Protein AF-A0A2H0A0W0-F1 (afdb_monomer)

pLDDT: mean 96.94, std 1.91, range [85.19, 98.81]

Foldseek 3Di:
DKDFDAADQVQQKTWMADPVPRDIDIDHDQFAEAEPAWAFDDDPAAPCPDLQEAEDDDPVRVCSVVCCCVPVVWQEEEEEAQAQVSLVVQQVCLVSNHQYEYEHLAQFHHVQADDVQRVVLCVVCVVSRYHYHHNWHWRHWDADPQWIWTAIPVGDTDTTNHYYYDHDIAAPCPNCVNNPWDADPSRAQEADQLQDTVDNRYGYFAQRHWWAALPPRDIDGQRDPVRRVVSVVSNVCVNVVHDDGDNTAQSWDWHDRPPDIDIDTHHYPVVCVVVVNDKDKDWDWDWPDDPVDPPTDTDIDIDIDHPVPD

Secondary structure (DSSP, 8-state):
-EEEEEEETTTTEEEEEETTT--EEEEE-S-EEE---EEE-----TTTT-TTEEE-SSHHHHHHHHHHHHHH--SEEEEE--SHHHHHHHHHHHHTT-EEEEEESSSSS-TTS-HHHHHHHHHHHHHTT-EEEES--EEEEEEETTEEEEEETTS-EEEESEEEE-S-EEE--HHHHHTT--B-TTSSEE--TTSB-SSTTEEE-GGGEEEEBTTT--EE----HHHHHHHHHHHHHHHTT-------B---EEEEETTEEEEE-S--HHHHHHTT---EEEEEEEESS-TTSTT--EEEEEEEE-TTT-

Radius of gyration: 22.28 Å; Cα contacts (8 Å, |Δi|>4): 621; chains: 1; bounding box: 46×68×58 Å

Sequence (310 aa):
FTEVTAIHRDVREVDVKNLITGETYRESYDKIIMSPGAEPLKPPIPGIDLDSIFNLRNIPDSDRIKAFVDEKHPQSAVIVGGGFIGLEMAENLVVRGVKTSIVEKLDQVMPSLDFEMASFMSAHLKEKGVECILGDGIQSFSQENGRLTVHTENGRNLACDLAVLSIGVRPENRLARESGLEIGQKGGVKVGATMQTSDPDIYAVGDAVEVTDHVTGFRTMTPLAGPANKQGRIAADNVMGRRTTFRGTLGTSVVKMFDLTVASTGANERFLTANNIPYLVSYTHSGSHASYYPGAEMMAIKLFFSPSSG

Solvent-accessible surface area (backbone atoms only — not comparable to full-atom values): 17258 Å² total; per-residue (Å²): 104,74,44,80,77,43,52,41,78,93,80,32,34,32,39,36,34,31,74,79,81,68,49,70,52,76,46,77,54,86,64,46,79,45,63,79,23,54,41,75,58,76,75,97,42,52,53,66,81,42,90,51,48,43,57,79,88,50,67,73,37,49,50,52,53,50,48,47,49,72,74,66,60,49,62,28,34,37,27,34,21,39,33,71,69,20,48,46,50,48,47,54,38,44,76,71,68,22,47,35,34,38,37,15,56,45,82,53,49,41,78,78,50,48,68,79,66,30,44,58,53,56,52,50,39,45,74,73,62,31,46,78,46,56,57,30,40,82,51,34,38,50,72,57,99,89,36,36,32,45,30,31,64,82,70,51,76,47,78,25,55,35,36,40,56,28,71,51,66,40,40,49,35,64,58,44,52,77,52,68,40,51,64,36,97,88,52,11,38,32,43,51,52,44,23,34,36,77,43,96,50,34,26,45,24,33,37,13,27,32,43,36,30,52,84,78,66,45,80,41,78,66,80,44,70,69,60,22,56,53,37,47,52,31,32,53,41,34,74,73,70,44,93,45,69,61,80,50,42,49,68,68,47,73,47,68,57,86,93,44,79,49,70,49,64,58,82,39,64,71,58,33,61,76,68,72,51,77,67,44,80,49,78,47,79,45,58,75,46,66,77,90,46,88,88,52,44,80,41,82,46,81,46,78,34,38,83,88,82,94

Structure (mmCIF, N/CA/C/O backbone):
data_AF-A0A2H0A0W0-F1
#
_entry.id   AF-A0A2H0A0W0-F1
#
loop_
_atom_site.group_PDB
_atom_site.id
_atom_site.type_symbol
_atom_site.label_atom_id
_atom_site.label_alt_id
_atom_site.label_comp_id
_atom_site.label_asym_id
_atom_site.label_entity_id
_atom_site.label_seq_id
_atom_site.pdbx_PDB_ins_code
_atom_site.Cartn_x
_atom_site.Cartn_y
_atom_site.Cartn_z
_atom_site.occupancy
_atom_site.B_iso_or_equiv
_atom_site.auth_seq_id
_atom_site.auth_comp_id
_atom_site.auth_asym_id
_atom_site.auth_atom_id
_atom_site.pdbx_PDB_model_num
ATOM 1 N N . PHE A 1 1 ? -11.536 -21.472 -11.062 1.00 86.81 1 PHE A N 1
ATOM 2 C CA . PHE A 1 1 ? -10.410 -20.813 -10.377 1.00 86.81 1 PHE A CA 1
ATOM 3 C C . PHE A 1 1 ? -9.183 -21.682 -10.565 1.00 86.81 1 PHE A C 1
ATOM 5 O O . PHE A 1 1 ? -9.235 -22.845 -10.187 1.00 86.81 1 PHE A O 1
ATOM 12 N N . THR A 1 2 ? -8.140 -21.167 -11.208 1.00 96.25 2 THR A N 1
ATOM 13 C CA . THR A 1 2 ? -6.865 -21.870 -11.406 1.00 96.25 2 THR A CA 1
ATOM 14 C C . THR A 1 2 ? -5.747 -21.111 -10.701 1.00 96.25 2 THR A C 1
ATOM 16 O O . THR A 1 2 ? -5.814 -19.890 -10.569 1.00 96.25 2 THR A O 1
ATOM 19 N N . GLU A 1 3 ? -4.738 -21.837 -10.237 1.00 97.88 3 GLU A N 1
ATOM 20 C CA . GLU A 1 3 ? -3.550 -21.302 -9.575 1.00 97.88 3 GLU A CA 1
ATOM 21 C C . GLU A 1 3 ? -2.304 -21.874 -10.250 1.00 97.88 3 GLU A C 1
ATOM 23 O O . GLU A 1 3 ? -2.196 -23.087 -10.423 1.00 97.88 3 GLU A O 1
ATOM 28 N N . VAL A 1 4 ? -1.360 -21.010 -10.628 1.00 98.38 4 VAL A N 1
ATOM 29 C CA . VAL A 1 4 ? -0.039 -21.445 -11.098 1.00 98.38 4 VAL A CA 1
ATOM 30 C C . VAL A 1 4 ? 0.812 -21.798 -9.883 1.00 98.38 4 VAL A C 1
ATOM 32 O O . VAL A 1 4 ? 1.034 -20.959 -9.008 1.00 98.38 4 VAL A O 1
ATOM 35 N N . THR A 1 5 ? 1.302 -23.033 -9.818 1.00 98.12 5 THR A N 1
ATOM 36 C CA . THR A 1 5 ? 2.040 -23.542 -8.654 1.00 98.12 5 THR A CA 1
ATOM 37 C C . THR A 1 5 ? 3.552 -23.550 -8.856 1.00 98.12 5 THR A C 1
ATOM 39 O O . THR A 1 5 ? 4.271 -23.376 -7.871 1.00 98.12 5 THR A O 1
ATOM 42 N N . ALA A 1 6 ? 4.028 -23.681 -10.100 1.00 98.50 6 ALA A N 1
ATOM 43 C CA . ALA A 1 6 ? 5.448 -23.655 -10.459 1.00 98.50 6 ALA A CA 1
ATOM 44 C C . ALA A 1 6 ? 5.675 -23.142 -11.894 1.00 98.50 6 ALA A C 1
ATOM 46 O O . ALA A 1 6 ? 4.783 -23.234 -12.738 1.00 98.50 6 ALA A O 1
ATOM 47 N N . ILE A 1 7 ? 6.880 -22.628 -12.166 1.00 98.62 7 ILE A N 1
ATOM 48 C CA . ILE A 1 7 ? 7.335 -22.206 -13.501 1.00 98.62 7 ILE A CA 1
ATOM 49 C C . ILE A 1 7 ? 8.618 -22.975 -13.843 1.00 98.62 7 ILE A C 1
ATOM 51 O O . ILE A 1 7 ? 9.628 -22.821 -13.152 1.00 98.62 7 ILE A O 1
ATOM 55 N N . HIS A 1 8 ? 8.589 -23.755 -14.926 1.00 98.19 8 HIS A N 1
ATOM 56 C CA . HIS A 1 8 ? 9.702 -24.566 -15.431 1.00 98.19 8 HIS A CA 1
ATOM 57 C C . HIS A 1 8 ? 10.305 -23.907 -16.677 1.00 98.19 8 HIS A C 1
ATOM 59 O O . HIS A 1 8 ? 9.814 -24.067 -17.796 1.00 98.19 8 HIS A O 1
ATOM 65 N N . ARG A 1 9 ? 11.356 -23.105 -16.478 1.00 97.88 9 ARG A N 1
ATOM 66 C CA . ARG A 1 9 ? 11.927 -22.225 -17.517 1.00 97.88 9 ARG A CA 1
ATOM 67 C C . ARG A 1 9 ? 12.673 -22.955 -18.633 1.00 97.88 9 ARG A C 1
ATOM 69 O O . ARG A 1 9 ? 12.702 -22.478 -19.762 1.00 97.88 9 ARG A O 1
ATOM 76 N N . ASP A 1 10 ? 13.290 -24.082 -18.310 1.00 96.94 10 ASP A N 1
ATOM 77 C CA . ASP A 1 10 ? 14.085 -24.919 -19.211 1.00 96.94 10 ASP A CA 1
ATOM 78 C C . ASP A 1 10 ? 13.230 -25.607 -20.281 1.00 96.94 10 ASP A C 1
ATOM 80 O O . ASP A 1 10 ? 13.641 -25.692 -21.438 1.00 96.94 10 ASP A O 1
ATOM 84 N N . VAL A 1 11 ? 12.025 -26.035 -19.902 1.00 97.75 11 VAL A N 1
ATOM 85 C CA . VAL A 1 11 ? 11.051 -26.678 -20.798 1.00 97.75 11 VAL A CA 1
ATOM 86 C C . VAL A 1 11 ? 9.910 -25.755 -21.229 1.00 97.75 11 VAL A C 1
ATOM 88 O O . VAL A 1 11 ? 9.105 -26.142 -22.068 1.00 97.75 11 VAL A O 1
ATOM 91 N N . ARG A 1 12 ? 9.869 -24.523 -20.707 1.00 98.19 12 ARG A N 1
ATOM 92 C CA . ARG A 1 12 ? 8.840 -23.506 -20.982 1.00 98.19 12 ARG A CA 1
ATOM 93 C C . ARG A 1 12 ? 7.419 -23.984 -20.680 1.00 98.19 12 ARG A C 1
ATOM 95 O O . ARG A 1 12 ? 6.503 -23.824 -21.484 1.00 98.19 12 ARG A O 1
ATOM 102 N N . GLU A 1 13 ? 7.240 -24.543 -19.489 1.00 98.56 13 GLU A N 1
ATOM 103 C CA . GLU A 1 13 ? 5.941 -24.995 -18.984 1.00 98.56 13 GLU A CA 1
ATOM 104 C C . GLU A 1 13 ? 5.642 -24.394 -17.606 1.00 98.56 13 GLU A C 1
ATOM 106 O O . GLU A 1 13 ? 6.547 -24.036 -16.848 1.00 98.56 13 GLU A O 1
ATOM 111 N N . VAL A 1 14 ? 4.362 -24.310 -17.254 1.00 98.62 14 VAL A N 1
ATOM 112 C CA . VAL A 1 14 ? 3.902 -23.998 -15.895 1.00 98.62 14 VAL A CA 1
ATOM 113 C C . VAL A 1 14 ? 3.038 -25.129 -15.357 1.00 98.62 14 VAL A C 1
ATOM 115 O O . VAL A 1 14 ? 2.231 -25.697 -16.092 1.00 98.62 14 VAL A O 1
ATOM 118 N N . ASP A 1 15 ? 3.181 -25.434 -14.068 1.00 98.56 15 ASP A N 1
ATOM 119 C CA . ASP A 1 15 ? 2.242 -26.319 -13.375 1.00 98.56 15 ASP A CA 1
ATOM 120 C C . ASP A 1 15 ? 1.034 -25.491 -12.922 1.00 98.56 15 ASP A C 1
ATOM 122 O O . ASP A 1 15 ? 1.188 -24.440 -12.288 1.00 98.56 15 ASP A O 1
ATOM 126 N N . VAL A 1 16 ? -0.171 -25.968 -13.230 1.00 98.56 16 VAL A N 1
ATOM 127 C CA . VAL A 1 16 ? -1.433 -25.298 -12.908 1.00 98.56 16 VAL A CA 1
ATOM 128 C C . VAL A 1 16 ? -2.333 -26.239 -12.123 1.00 98.56 16 VAL A C 1
ATOM 130 O O . VAL A 1 16 ? -2.519 -27.396 -12.497 1.00 98.56 16 VAL A O 1
ATOM 133 N N . LYS A 1 17 ? -2.941 -25.729 -11.052 1.00 98.44 17 LYS A N 1
ATOM 134 C CA . LYS A 1 17 ? -3.953 -26.424 -10.257 1.00 98.44 17 LYS A CA 1
ATOM 135 C C . LYS A 1 17 ? -5.317 -25.776 -10.446 1.00 98.44 17 LYS A C 1
ATOM 137 O O . LYS A 1 17 ? -5.491 -24.584 -10.194 1.00 98.44 17 LYS A O 1
ATOM 142 N N . ASN A 1 18 ? -6.317 -26.559 -10.827 1.00 97.75 18 ASN A N 1
ATOM 143 C CA . ASN A 1 18 ? -7.710 -26.142 -10.767 1.00 97.75 18 ASN A CA 1
ATOM 144 C C . ASN A 1 18 ? -8.214 -26.275 -9.325 1.00 97.75 18 ASN A C 1
ATOM 146 O O . ASN A 1 18 ? -8.325 -27.372 -8.784 1.00 97.75 18 ASN A O 1
ATOM 150 N N . LEU A 1 19 ? -8.538 -25.151 -8.691 1.00 96.38 19 LEU A N 1
ATOM 151 C CA . LEU A 1 19 ? -8.967 -25.110 -7.293 1.00 96.38 19 LEU A CA 1
ATOM 152 C C . LEU A 1 19 ? -10.396 -25.632 -7.078 1.00 96.38 19 LEU A C 1
ATOM 154 O O . LEU A 1 19 ? -10.773 -25.887 -5.940 1.00 96.38 19 LEU A O 1
ATOM 158 N N . ILE A 1 20 ? -11.187 -25.795 -8.145 1.00 95.62 20 ILE A N 1
ATOM 159 C CA . ILE A 1 20 ? -12.550 -26.341 -8.066 1.00 95.62 20 ILE A CA 1
ATOM 160 C C . ILE A 1 20 ? -12.518 -27.871 -8.141 1.00 95.62 20 ILE A C 1
ATOM 162 O O . ILE A 1 20 ? -13.158 -28.540 -7.337 1.00 95.62 20 ILE A O 1
ATOM 166 N N . THR A 1 21 ? -11.791 -28.425 -9.114 1.00 96.69 21 THR A N 1
ATOM 167 C CA . THR A 1 21 ? -11.754 -29.878 -9.367 1.00 96.69 21 THR A CA 1
ATOM 168 C C . THR A 1 21 ? -10.609 -30.587 -8.645 1.00 96.69 21 THR A C 1
ATOM 170 O O . THR A 1 21 ? -10.649 -31.802 -8.486 1.00 96.69 21 THR A O 1
ATOM 173 N N . GLY A 1 22 ? -9.583 -29.849 -8.213 1.00 96.69 22 GLY A N 1
ATOM 174 C CA . GLY A 1 22 ? -8.340 -30.389 -7.660 1.00 96.69 22 GLY A CA 1
ATOM 175 C C . GLY A 1 22 ? -7.357 -30.912 -8.714 1.00 96.69 22 GLY A C 1
ATOM 176 O O . GLY A 1 22 ? -6.242 -31.282 -8.354 1.00 96.69 22 GLY A O 1
ATOM 177 N N . GLU A 1 23 ? -7.746 -30.926 -9.991 1.00 97.56 23 GLU A N 1
ATOM 178 C CA . GLU A 1 23 ? -6.918 -31.397 -11.102 1.00 97.56 23 GLU A CA 1
ATOM 179 C C . GLU A 1 23 ? -5.672 -30.524 -11.284 1.00 97.56 23 GLU A C 1
ATOM 181 O O . GLU A 1 23 ? -5.733 -29.295 -11.178 1.00 97.56 23 GLU A O 1
ATOM 186 N N . THR A 1 24 ? -4.547 -31.167 -11.589 1.00 98.12 24 THR A N 1
ATOM 187 C CA . THR A 1 24 ? -3.287 -30.505 -11.930 1.00 98.12 24 THR A CA 1
ATOM 188 C C . THR A 1 24 ? -2.886 -30.850 -13.353 1.00 98.12 24 THR A C 1
ATOM 190 O O . THR A 1 24 ? -2.935 -32.020 -13.733 1.00 98.12 24 THR A O 1
ATOM 193 N N . TYR A 1 25 ? -2.438 -29.859 -14.112 1.00 98.06 25 TYR A N 1
ATOM 194 C CA . TYR A 1 25 ? -1.966 -30.035 -15.482 1.00 98.06 25 TYR A CA 1
ATOM 195 C C . TYR A 1 25 ? -0.775 -29.117 -15.763 1.00 98.06 25 TYR A C 1
ATOM 197 O O . TYR A 1 25 ? -0.454 -28.236 -14.962 1.00 98.06 25 TYR A O 1
ATOM 205 N N . ARG A 1 26 ? -0.118 -29.342 -16.902 1.00 98.12 26 ARG A N 1
ATOM 206 C CA . ARG A 1 26 ? 0.936 -28.466 -17.412 1.00 98.12 26 ARG A CA 1
ATOM 207 C C . ARG A 1 26 ? 0.465 -27.694 -18.622 1.00 98.12 26 ARG A C 1
ATOM 209 O O . ARG A 1 26 ? -0.249 -28.240 -19.457 1.00 98.12 26 ARG A O 1
ATOM 216 N N . GLU A 1 27 ? 0.909 -26.450 -18.712 1.00 98.44 27 GLU A N 1
ATOM 217 C CA . GLU A 1 27 ? 0.635 -25.567 -19.840 1.00 98.44 27 GLU A CA 1
ATOM 218 C C . GLU A 1 27 ? 1.956 -25.025 -20.389 1.00 98.44 27 GLU A C 1
ATOM 220 O O . GLU A 1 27 ? 2.762 -24.469 -19.638 1.00 98.44 27 GLU A O 1
ATOM 225 N N . SER A 1 28 ? 2.189 -25.192 -21.690 1.00 98.50 28 SER A N 1
ATOM 226 C CA . SER A 1 28 ? 3.362 -24.641 -22.375 1.00 98.50 28 SER A CA 1
ATOM 227 C C . SER A 1 28 ? 3.201 -23.145 -22.641 1.00 98.50 28 SER A C 1
ATOM 229 O O . SER A 1 28 ? 2.087 -22.678 -22.882 1.00 98.50 28 SER A O 1
ATOM 231 N N . TYR A 1 29 ? 4.300 -22.394 -22.680 1.00 98.50 29 TYR A N 1
ATOM 232 C CA . TYR A 1 29 ? 4.274 -20.968 -23.003 1.00 98.50 29 TYR A CA 1
ATOM 233 C C . TYR A 1 29 ? 5.383 -20.552 -23.974 1.00 98.50 29 TYR A C 1
ATOM 235 O O . TYR A 1 29 ? 6.509 -21.039 -23.922 1.00 98.50 29 TYR A O 1
ATOM 243 N N . ASP A 1 30 ? 5.087 -19.549 -24.801 1.00 98.38 30 ASP A N 1
ATOM 244 C CA . ASP A 1 30 ? 6.119 -18.790 -25.517 1.00 98.38 30 ASP A CA 1
ATOM 245 C C . ASP A 1 30 ? 6.626 -17.615 -24.679 1.00 98.38 30 ASP A C 1
ATOM 247 O O . ASP A 1 30 ? 7.820 -17.319 -24.667 1.00 98.38 30 ASP A O 1
ATOM 251 N N . LYS A 1 31 ? 5.708 -16.944 -23.971 1.00 98.31 31 LYS A N 1
ATOM 252 C CA . LYS A 1 31 ? 5.968 -15.814 -23.074 1.00 98.31 31 LYS A CA 1
ATOM 253 C C . LYS A 1 31 ? 5.059 -15.881 -21.845 1.00 98.31 31 LYS A C 1
ATOM 255 O O . LYS A 1 31 ? 3.901 -16.272 -21.962 1.00 98.31 31 LYS A O 1
ATOM 260 N N . ILE A 1 32 ? 5.548 -15.417 -20.695 1.00 98.25 32 ILE A N 1
ATOM 261 C CA . ILE A 1 32 ? 4.761 -15.221 -19.464 1.00 98.25 32 ILE A CA 1
ATOM 262 C C . ILE A 1 32 ? 4.711 -13.731 -19.114 1.00 98.25 32 ILE A C 1
ATOM 264 O O . ILE A 1 32 ? 5.718 -13.030 -19.206 1.00 98.25 32 ILE A O 1
ATOM 268 N N . ILE A 1 33 ? 3.557 -13.258 -18.633 1.00 98.56 33 ILE A N 1
ATOM 269 C CA . ILE A 1 33 ? 3.444 -11.994 -17.893 1.00 98.56 33 ILE A CA 1
ATOM 270 C C . ILE A 1 33 ? 2.990 -12.315 -16.466 1.00 98.56 33 ILE A C 1
ATOM 272 O O . ILE A 1 33 ? 1.848 -12.705 -16.237 1.00 98.56 33 ILE A O 1
ATOM 276 N N . MET A 1 34 ? 3.883 -12.135 -15.498 1.00 98.50 34 MET A N 1
ATOM 277 C CA . MET A 1 34 ? 3.598 -12.308 -14.078 1.00 98.50 34 MET A CA 1
ATOM 278 C C . MET A 1 34 ? 2.977 -11.033 -13.501 1.00 98.50 34 MET A C 1
ATOM 280 O O . MET A 1 34 ? 3.597 -9.970 -13.504 1.00 98.50 34 MET A O 1
ATOM 284 N N . SER A 1 35 ? 1.770 -11.137 -12.947 1.00 98.44 35 SER A N 1
ATOM 285 C CA . SER A 1 35 ? 1.172 -10.068 -12.136 1.00 98.44 35 SER A CA 1
ATOM 286 C C . SER A 1 35 ? 0.447 -10.628 -10.904 1.00 98.44 35 SER A C 1
ATOM 288 O O . SER A 1 35 ? -0.760 -10.446 -10.756 1.00 98.44 35 SER A O 1
ATOM 290 N N . PRO A 1 36 ? 1.155 -11.346 -10.008 1.00 97.69 36 PRO A N 1
ATOM 291 C CA . PRO A 1 36 ? 0.537 -11.939 -8.817 1.00 97.69 36 PRO A CA 1
ATOM 292 C C . PRO A 1 36 ? 0.188 -10.889 -7.738 1.00 97.69 36 PRO A C 1
ATOM 294 O O . PRO A 1 36 ? -0.514 -11.181 -6.768 1.00 97.69 36 PRO A O 1
ATOM 297 N N . GLY A 1 37 ? 0.646 -9.645 -7.924 1.00 97.88 37 GLY A N 1
ATOM 298 C CA . GLY A 1 37 ? 0.397 -8.527 -7.023 1.00 97.88 37 GLY A CA 1
ATOM 299 C C . GLY A 1 37 ? 1.195 -8.637 -5.725 1.00 97.88 37 GLY A C 1
ATOM 300 O O . GLY A 1 37 ? 2.344 -9.076 -5.713 1.00 97.88 37 GLY A O 1
ATOM 301 N N . ALA A 1 38 ? 0.580 -8.206 -4.630 1.00 97.06 38 ALA A N 1
ATOM 302 C CA . ALA A 1 38 ? 1.154 -8.252 -3.295 1.00 97.06 38 ALA A CA 1
ATOM 303 C C . ALA A 1 38 ? 0.154 -8.847 -2.298 1.00 97.06 38 ALA A C 1
ATOM 305 O O . ALA A 1 38 ? -1.058 -8.831 -2.521 1.00 97.06 38 ALA A O 1
ATOM 306 N N . GLU A 1 39 ? 0.670 -9.371 -1.193 1.00 94.19 39 GLU A N 1
ATOM 307 C CA . GLU A 1 39 ? -0.106 -10.004 -0.130 1.00 94.19 39 GLU A CA 1
ATOM 308 C C . GLU A 1 39 ? -0.061 -9.164 1.149 1.00 94.19 39 GLU A C 1
ATOM 310 O O . GLU A 1 39 ? 0.984 -8.565 1.430 1.00 94.19 39 GLU A O 1
ATOM 315 N N . PRO A 1 40 ? -1.138 -9.112 1.956 1.00 93.81 40 PRO A N 1
ATOM 316 C CA . PRO A 1 40 ? -1.112 -8.426 3.238 1.00 93.81 40 PRO A CA 1
ATOM 317 C C . PRO A 1 40 ? -0.030 -9.017 4.139 1.00 93.81 40 PRO A C 1
ATOM 319 O O . PRO A 1 40 ? 0.132 -10.236 4.234 1.00 93.81 40 PRO A O 1
ATOM 322 N N . LEU A 1 41 ? 0.717 -8.152 4.817 1.00 92.69 41 LEU A N 1
ATOM 323 C CA . LEU A 1 41 ? 1.710 -8.590 5.785 1.00 92.69 41 LEU A CA 1
ATOM 324 C C . LEU A 1 41 ? 1.018 -9.250 6.981 1.00 92.69 41 LEU A C 1
ATOM 326 O O . LEU A 1 41 ? 0.165 -8.649 7.628 1.00 92.69 41 LEU A O 1
ATOM 330 N N . LYS A 1 42 ? 1.445 -10.475 7.300 1.00 87.88 42 LYS A N 1
ATOM 331 C CA . LYS A 1 42 ? 0.992 -11.227 8.472 1.00 87.88 42 LYS A CA 1
ATOM 332 C C . LYS A 1 42 ? 2.190 -11.615 9.349 1.00 87.88 42 LYS A C 1
ATOM 334 O O . LYS A 1 42 ? 2.784 -12.674 9.146 1.00 87.88 42 LYS A O 1
ATOM 339 N N . PRO A 1 43 ? 2.642 -10.726 10.251 1.00 86.94 43 PRO A N 1
ATOM 340 C CA . PRO A 1 43 ? 3.702 -11.039 11.199 1.00 86.94 43 PRO A CA 1
ATOM 341 C C . PRO A 1 43 ? 3.228 -12.119 12.187 1.00 86.94 43 PRO A C 1
ATOM 343 O O . PRO A 1 43 ? 2.025 -12.242 12.420 1.00 86.94 43 PRO A O 1
ATOM 346 N N . PRO A 1 44 ? 4.149 -12.892 12.786 1.00 92.25 44 PRO A N 1
ATOM 347 C CA . PRO A 1 44 ? 3.821 -13.964 13.724 1.00 92.25 44 PRO A CA 1
ATOM 348 C C . PRO A 1 44 ? 3.419 -13.401 15.100 1.00 92.25 44 PRO A C 1
ATOM 350 O O . PRO A 1 44 ? 4.117 -13.590 16.093 1.00 92.25 44 PRO A O 1
ATOM 353 N N . ILE A 1 45 ? 2.312 -12.661 15.151 1.00 95.94 45 ILE A N 1
ATOM 354 C CA . ILE A 1 45 ? 1.753 -12.096 16.381 1.00 95.94 45 ILE A CA 1
ATOM 355 C C . ILE A 1 45 ? 0.842 -13.154 17.023 1.00 95.94 45 ILE A C 1
ATOM 357 O O . ILE A 1 45 ? -0.043 -13.678 16.341 1.00 95.94 45 ILE A O 1
ATOM 361 N N . PRO A 1 46 ? 1.007 -13.482 18.316 1.00 98.00 46 PRO A N 1
ATOM 362 C CA . PRO A 1 46 ? 0.122 -14.423 18.998 1.00 98.00 46 PRO A CA 1
ATOM 363 C C . PRO A 1 46 ? -1.350 -14.008 18.876 1.00 98.00 46 PRO A C 1
ATOM 365 O O . PRO A 1 46 ? -1.685 -12.848 19.105 1.00 98.00 46 PRO A O 1
ATOM 368 N N . GLY A 1 47 ? -2.219 -14.950 18.501 1.00 96.50 47 GLY A N 1
ATOM 369 C CA . GLY A 1 47 ? -3.661 -14.719 18.356 1.00 96.50 47 GLY A CA 1
ATOM 370 C C . GLY A 1 47 ? -4.095 -13.988 17.078 1.00 96.50 47 GLY A C 1
ATOM 371 O O . GLY A 1 47 ? -5.277 -13.705 16.930 1.00 96.50 47 GLY A O 1
ATOM 372 N N . ILE A 1 48 ? -3.193 -13.702 16.133 1.00 95.81 48 ILE A N 1
ATOM 373 C CA . ILE A 1 48 ? -3.522 -12.995 14.875 1.00 95.81 48 ILE A CA 1
ATOM 374 C C . ILE A 1 48 ? -4.533 -13.736 13.975 1.00 95.81 48 ILE A C 1
ATOM 376 O O . ILE A 1 48 ? -5.101 -13.138 13.067 1.00 95.81 48 ILE A O 1
ATOM 380 N N . ASP A 1 49 ? -4.739 -15.034 14.213 1.00 95.19 49 ASP A N 1
ATOM 381 C CA . ASP A 1 49 ? -5.621 -15.921 13.443 1.00 95.19 49 ASP A CA 1
ATOM 382 C C . ASP A 1 49 ? -7.048 -16.036 14.007 1.00 95.19 49 ASP A C 1
ATOM 384 O O . ASP A 1 49 ? -7.825 -16.851 13.517 1.00 95.19 49 ASP A O 1
ATOM 388 N N . LEU A 1 50 ? -7.401 -15.263 15.041 1.00 95.88 50 LEU A N 1
ATOM 389 C CA . LEU A 1 50 ? -8.760 -15.257 15.594 1.00 95.88 50 LEU A CA 1
ATOM 390 C C . LEU A 1 50 ? -9.789 -14.809 14.539 1.00 95.88 50 LEU A C 1
ATOM 392 O O . LEU A 1 50 ? -9.546 -13.862 13.795 1.00 95.88 50 LEU A O 1
ATOM 396 N N . ASP A 1 51 ? -10.973 -15.430 14.534 1.00 93.88 51 ASP A N 1
ATOM 397 C CA . ASP A 1 51 ? -12.019 -15.219 13.512 1.00 93.88 51 ASP A CA 1
ATOM 398 C C . ASP A 1 51 ? -12.525 -13.768 13.403 1.00 93.88 51 ASP A C 1
ATOM 400 O O . ASP A 1 51 ? -13.042 -13.359 12.365 1.00 93.88 51 ASP A O 1
ATOM 404 N N . SER A 1 52 ? -12.389 -12.979 14.472 1.00 96.06 52 SER A N 1
ATOM 405 C CA . SER A 1 52 ? -12.747 -11.555 14.520 1.00 96.06 52 SER A CA 1
ATOM 406 C C . SER A 1 52 ? -11.641 -10.625 13.996 1.00 96.06 52 SER A C 1
ATOM 408 O O . SER A 1 52 ? -11.748 -9.404 14.138 1.00 96.06 52 SER A O 1
ATOM 410 N N . ILE A 1 53 ? -10.557 -11.176 13.443 1.00 97.31 53 ILE A N 1
ATOM 411 C CA . ILE A 1 53 ? -9.435 -10.434 12.864 1.00 97.31 53 ILE A CA 1
ATOM 412 C C . ILE A 1 53 ? -9.443 -10.621 11.349 1.00 97.31 53 ILE A C 1
ATOM 414 O O . ILE A 1 53 ? -9.395 -11.733 10.825 1.00 97.31 53 ILE A O 1
ATOM 418 N N . PHE A 1 54 ? -9.463 -9.503 10.631 1.00 97.31 54 PHE A N 1
ATOM 419 C CA . PHE A 1 54 ? -9.596 -9.479 9.183 1.00 97.31 54 PHE A CA 1
ATOM 420 C C . PHE A 1 54 ? -8.405 -8.799 8.515 1.00 97.31 54 PHE A C 1
ATOM 422 O O . PHE A 1 54 ? -7.747 -7.932 9.081 1.00 97.31 54 PHE A O 1
ATOM 429 N N . ASN A 1 55 ? -8.172 -9.156 7.261 1.00 95.69 55 ASN A N 1
ATOM 430 C CA . ASN A 1 55 ? -7.361 -8.417 6.301 1.00 95.69 55 ASN A CA 1
ATOM 431 C C . ASN A 1 55 ? -8.263 -8.040 5.119 1.00 95.69 55 ASN A C 1
ATOM 433 O O . ASN A 1 55 ? -9.329 -8.629 4.956 1.00 95.69 55 ASN A O 1
ATOM 437 N N . LEU A 1 56 ? -7.826 -7.112 4.268 1.00 95.75 56 LEU A N 1
ATOM 438 C CA . LEU A 1 56 ? -8.559 -6.743 3.057 1.00 95.75 56 LEU A CA 1
ATOM 439 C C . LEU A 1 56 ? -7.624 -6.730 1.843 1.00 95.75 56 LEU A C 1
ATOM 441 O O . LEU A 1 56 ? -6.754 -5.868 1.743 1.00 95.75 56 LEU A O 1
ATOM 445 N N . ARG A 1 57 ? -7.798 -7.687 0.923 1.00 95.81 57 ARG A N 1
ATOM 446 C CA . ARG A 1 57 ? -7.118 -7.718 -0.389 1.00 95.81 57 ARG A CA 1
ATOM 447 C C . ARG A 1 57 ? -8.083 -7.935 -1.549 1.00 95.81 57 ARG A C 1
ATOM 449 O O . ARG A 1 57 ? -7.875 -7.376 -2.621 1.00 95.81 57 ARG A O 1
ATOM 456 N N . ASN A 1 58 ? -9.086 -8.789 -1.375 1.00 95.69 58 ASN A N 1
ATOM 457 C CA . ASN A 1 58 ? -9.952 -9.245 -2.463 1.00 95.69 58 ASN A CA 1
ATOM 458 C C . ASN A 1 58 ? -11.442 -9.215 -2.077 1.00 95.69 58 ASN A C 1
ATOM 460 O O . ASN A 1 58 ? -11.807 -8.839 -0.965 1.00 95.69 58 ASN A O 1
ATOM 464 N N . ILE A 1 59 ? -12.308 -9.597 -3.021 1.00 96.69 59 ILE A N 1
ATOM 465 C CA . ILE A 1 59 ? -13.763 -9.637 -2.810 1.00 96.69 59 ILE A CA 1
ATOM 466 C C . ILE A 1 59 ? -14.143 -10.584 -1.657 1.00 96.69 59 ILE A C 1
ATOM 468 O O . ILE A 1 59 ? -14.835 -10.116 -0.758 1.00 96.69 59 ILE A O 1
ATOM 472 N N . PRO A 1 60 ? -13.648 -11.841 -1.586 1.00 96.06 60 PRO A N 1
ATOM 473 C CA . PRO A 1 60 ? -13.910 -12.705 -0.432 1.00 96.06 60 PRO A CA 1
ATOM 474 C C . PRO A 1 60 ? -13.563 -12.082 0.927 1.00 96.06 60 PRO A C 1
ATOM 476 O O . PRO A 1 60 ? -14.305 -12.259 1.889 1.00 96.06 60 PRO A O 1
ATOM 479 N N . ASP A 1 61 ? -12.458 -11.341 1.034 1.00 96.44 61 ASP A N 1
ATOM 480 C CA . ASP A 1 61 ? -12.116 -10.612 2.260 1.00 96.44 61 ASP A CA 1
ATOM 481 C C . ASP A 1 61 ? -13.161 -9.539 2.597 1.00 96.44 61 ASP A C 1
ATOM 483 O O . ASP A 1 61 ? -13.618 -9.451 3.737 1.00 96.44 61 ASP A O 1
ATOM 487 N N . SER A 1 62 ? -13.567 -8.749 1.599 1.00 97.19 62 SER A N 1
ATOM 488 C CA . SER A 1 62 ? -14.594 -7.715 1.754 1.00 97.19 62 SER A CA 1
ATOM 489 C C . SER A 1 62 ? -15.942 -8.309 2.168 1.00 97.19 62 SER A C 1
ATOM 491 O O . SER A 1 62 ? -16.562 -7.806 3.105 1.00 97.19 62 SER A O 1
ATOM 493 N N . ASP A 1 63 ? -16.353 -9.414 1.541 1.00 97.81 63 ASP A N 1
ATOM 494 C CA . ASP A 1 63 ? -17.591 -10.126 1.861 1.00 97.81 63 ASP A CA 1
ATOM 495 C C . ASP A 1 63 ? -17.576 -10.648 3.300 1.00 97.81 63 ASP A C 1
ATOM 497 O O . ASP A 1 63 ? -18.565 -10.489 4.013 1.00 97.81 63 ASP A O 1
ATOM 501 N N . ARG A 1 64 ? -16.446 -11.201 3.770 1.00 97.75 64 ARG A N 1
ATOM 502 C CA . ARG A 1 64 ? -16.294 -11.657 5.163 1.00 97.75 64 ARG A CA 1
ATOM 503 C C . ARG A 1 64 ? -16.439 -10.512 6.161 1.00 97.75 64 ARG A C 1
ATOM 505 O O . ARG A 1 64 ? -17.183 -10.650 7.130 1.00 97.75 64 ARG A O 1
ATOM 512 N N . ILE A 1 65 ? -15.763 -9.385 5.923 1.00 97.81 65 ILE A N 1
ATOM 513 C CA . ILE A 1 65 ? -15.866 -8.206 6.798 1.00 97.81 65 ILE A CA 1
ATOM 514 C C . ILE A 1 65 ? -17.303 -7.682 6.794 1.00 97.81 65 ILE A C 1
ATOM 516 O O . ILE A 1 65 ? -17.881 -7.432 7.850 1.00 97.81 65 ILE A O 1
ATOM 520 N N . LYS A 1 66 ? -17.903 -7.538 5.609 1.00 97.88 66 LYS A N 1
ATOM 521 C CA . LYS A 1 66 ? -19.263 -7.024 5.461 1.00 97.88 66 LYS A CA 1
ATOM 522 C C . LYS A 1 66 ? -20.286 -7.930 6.144 1.00 97.88 66 LYS A C 1
ATOM 524 O O . LYS A 1 66 ? -21.107 -7.419 6.898 1.00 97.88 66 LYS A O 1
ATOM 529 N N . ALA A 1 67 ? -20.219 -9.242 5.923 1.00 97.94 67 ALA A N 1
ATOM 530 C CA . ALA A 1 67 ? -21.094 -10.215 6.572 1.00 97.94 67 ALA A CA 1
ATOM 531 C C . ALA A 1 67 ? -20.955 -10.150 8.096 1.00 97.94 67 ALA A C 1
ATOM 533 O O . ALA A 1 67 ? -21.958 -10.058 8.797 1.00 97.94 67 ALA A O 1
ATOM 534 N N . PHE A 1 68 ? -19.725 -10.079 8.618 1.00 97.50 68 PHE A N 1
ATOM 535 C CA . PHE A 1 68 ? -19.501 -9.921 10.053 1.00 97.50 68 PHE A CA 1
ATOM 536 C C . PHE A 1 68 ? -20.164 -8.649 10.601 1.00 97.50 68 PHE A C 1
ATOM 538 O O . PHE A 1 68 ? -20.863 -8.702 11.611 1.00 97.50 68 PHE A O 1
ATOM 545 N N . VAL A 1 69 ? -19.993 -7.508 9.928 1.00 97.81 69 VAL A N 1
ATOM 546 C CA . VAL A 1 69 ? -20.593 -6.235 10.359 1.00 97.81 69 VAL A CA 1
ATOM 547 C C . VAL A 1 69 ? -22.126 -6.272 10.280 1.00 97.81 69 VAL A C 1
ATOM 549 O O . VAL A 1 69 ? -22.801 -5.754 11.171 1.00 97.81 69 VAL A O 1
ATOM 552 N N . ASP A 1 70 ? -22.682 -6.887 9.237 1.00 97.75 70 ASP A N 1
ATOM 553 C CA . ASP A 1 70 ? -24.127 -6.972 9.011 1.00 97.75 70 ASP A CA 1
ATOM 554 C C . ASP A 1 70 ? -24.818 -7.957 9.966 1.00 97.75 70 ASP A C 1
ATOM 556 O O . ASP A 1 70 ? -25.933 -7.689 10.397 1.00 97.75 70 ASP A O 1
ATOM 560 N N . GLU A 1 71 ? -24.172 -9.072 10.310 1.00 97.31 71 GLU A N 1
ATOM 561 C CA . GLU A 1 71 ? -24.759 -10.136 11.135 1.00 97.31 71 GLU A CA 1
ATOM 562 C C . GLU A 1 71 ? -24.478 -9.966 12.631 1.00 97.31 71 GLU A C 1
ATOM 564 O O . GLU A 1 71 ? -25.320 -10.299 13.466 1.00 97.31 71 GLU A O 1
ATOM 569 N N . LYS A 1 72 ? -23.273 -9.505 12.992 1.00 96.25 72 LYS A N 1
ATOM 570 C CA . LYS A 1 72 ? -22.833 -9.400 14.394 1.00 96.25 72 LYS A CA 1
ATOM 571 C C . LYS A 1 72 ? -23.050 -8.018 14.990 1.00 96.25 72 LYS A C 1
ATOM 573 O O . LYS A 1 72 ? -22.965 -7.891 16.207 1.00 96.25 72 LYS A O 1
ATOM 578 N N . HIS A 1 73 ? -23.332 -7.008 14.164 1.00 97.25 73 HIS A N 1
ATOM 579 C CA . HIS A 1 73 ? -23.539 -5.621 14.591 1.00 97.25 73 HIS A CA 1
ATOM 580 C C . HIS A 1 73 ? -22.474 -5.137 15.596 1.00 97.25 73 HIS A C 1
ATOM 582 O O . HIS A 1 73 ? -22.816 -4.710 16.707 1.00 97.25 73 HIS A O 1
ATOM 588 N N . PRO A 1 74 ? -21.179 -5.223 15.237 1.00 97.69 74 PRO A N 1
ATOM 589 C CA . PRO A 1 74 ? -20.094 -4.845 16.129 1.00 97.69 74 PRO A CA 1
ATOM 590 C C . PRO A 1 74 ? -20.244 -3.388 16.558 1.00 97.69 74 PRO A C 1
ATOM 592 O O . PRO A 1 74 ? -20.578 -2.517 15.757 1.00 97.69 74 PRO A O 1
ATOM 595 N N . GLN A 1 75 ? -19.984 -3.121 17.831 1.00 98.12 75 GLN A N 1
ATOM 596 C CA . GLN A 1 75 ? -20.061 -1.780 18.404 1.00 98.12 75 GLN A CA 1
ATOM 597 C C . GLN A 1 75 ? -18.696 -1.088 18.381 1.00 98.12 75 GLN A C 1
ATOM 599 O O . GLN A 1 75 ? -18.620 0.141 18.435 1.00 98.12 75 GLN A O 1
ATOM 604 N N . SER A 1 76 ? -17.613 -1.864 18.304 1.00 98.38 76 SER A N 1
ATOM 605 C CA . SER A 1 76 ? -16.245 -1.367 18.379 1.00 98.38 76 SER A CA 1
ATOM 606 C C . SER A 1 76 ? -15.269 -2.117 17.474 1.00 98.38 76 SER A C 1
ATOM 608 O O . SER A 1 76 ? -15.311 -3.344 17.370 1.00 98.38 76 SER A O 1
ATOM 610 N N . ALA A 1 77 ? -14.350 -1.376 16.859 1.00 98.62 77 ALA A N 1
ATOM 611 C CA . ALA A 1 77 ? -13.318 -1.905 15.980 1.00 98.62 77 ALA A CA 1
ATOM 612 C C . ALA A 1 77 ? -11.938 -1.308 16.276 1.00 98.62 77 ALA A C 1
ATOM 614 O O . ALA A 1 77 ? -11.813 -0.134 16.632 1.00 98.62 77 ALA A O 1
ATOM 615 N N . VAL A 1 78 ? -10.898 -2.118 16.072 1.00 98.75 78 VAL A N 1
ATOM 616 C CA . VAL A 1 78 ? -9.501 -1.666 16.078 1.00 98.75 78 VAL A CA 1
ATOM 617 C C . VAL A 1 78 ? -8.893 -1.859 14.693 1.00 98.75 78 VAL A C 1
ATOM 619 O O . VAL A 1 78 ? -8.788 -2.976 14.192 1.00 98.75 78 VAL A O 1
ATOM 622 N N . ILE A 1 79 ? -8.454 -0.772 14.074 1.00 98.56 79 ILE A N 1
ATOM 623 C CA . ILE A 1 79 ? -7.638 -0.811 12.863 1.00 98.56 79 ILE A CA 1
ATOM 624 C C . ILE A 1 79 ? -6.172 -0.863 13.276 1.00 98.56 79 ILE A C 1
ATOM 626 O O . ILE A 1 79 ? -5.709 -0.021 14.041 1.00 98.56 79 ILE A O 1
ATOM 630 N N . 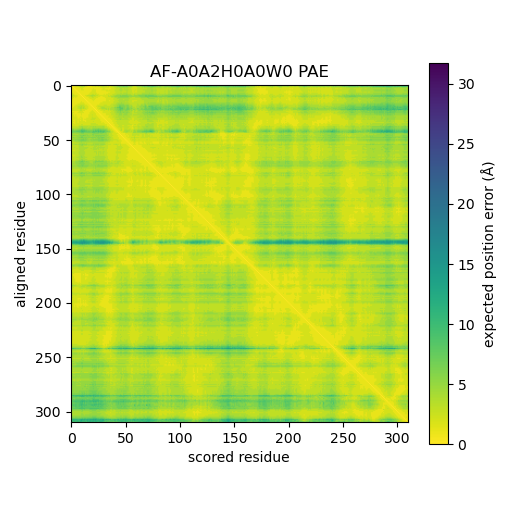VAL A 1 80 ? -5.429 -1.833 12.754 1.00 98.19 80 VAL A N 1
ATOM 631 C CA . VAL A 1 80 ? -3.987 -1.952 12.977 1.00 98.19 80 VAL A CA 1
ATOM 632 C C . VAL A 1 80 ? -3.256 -1.460 11.732 1.00 98.19 80 VAL A C 1
ATOM 634 O O . VAL A 1 80 ? -3.267 -2.129 10.700 1.00 98.19 80 VAL A O 1
ATOM 637 N N . GLY A 1 81 ? -2.600 -0.309 11.840 1.00 97.31 81 GLY A N 1
ATOM 638 C CA . GLY A 1 81 ? -1.908 0.382 10.754 1.00 97.31 81 GLY A CA 1
ATOM 639 C C . GLY A 1 81 ? -2.691 1.587 10.226 1.00 97.31 81 GLY A C 1
ATOM 640 O O . GLY A 1 81 ? -3.848 1.483 9.826 1.00 97.31 81 GLY A O 1
ATOM 641 N N . GLY A 1 82 ? -2.025 2.738 10.191 1.00 96.62 82 GLY A N 1
ATOM 642 C CA . GLY A 1 82 ? -2.528 4.046 9.777 1.00 96.62 82 GLY A CA 1
ATOM 643 C C . GLY A 1 82 ? -2.178 4.422 8.337 1.00 96.62 82 GLY A C 1
ATOM 644 O O . GLY A 1 82 ? -2.060 5.606 8.028 1.00 96.62 82 GLY A O 1
ATOM 645 N N . GLY A 1 83 ? -1.953 3.440 7.461 1.00 95.88 83 GLY A N 1
ATOM 646 C CA . GLY A 1 83 ? -1.801 3.657 6.018 1.00 95.88 83 GLY A CA 1
ATOM 647 C C . GLY A 1 83 ? -3.147 3.813 5.296 1.00 95.88 83 GLY A C 1
ATOM 648 O O . GLY A 1 83 ? -4.199 3.705 5.915 1.00 95.88 83 GLY A O 1
ATOM 649 N N . PHE A 1 84 ? -3.111 4.007 3.972 1.00 94.50 84 PHE A N 1
ATOM 650 C CA . PHE A 1 84 ? -4.294 4.208 3.113 1.00 94.50 84 PHE A CA 1
ATOM 651 C C . PHE A 1 84 ? -5.463 3.263 3.420 1.00 94.50 84 PHE A C 1
ATOM 653 O O . PHE A 1 84 ? -6.543 3.719 3.775 1.00 94.50 84 PHE A O 1
ATOM 660 N N . ILE A 1 85 ? -5.223 1.949 3.341 1.00 96.12 85 ILE A N 1
ATOM 661 C CA . ILE A 1 85 ? -6.264 0.927 3.529 1.00 96.12 85 ILE A CA 1
ATOM 662 C C . ILE A 1 85 ? -6.866 1.019 4.938 1.00 96.12 85 ILE A C 1
ATOM 664 O O . ILE A 1 85 ? -8.079 0.939 5.103 1.00 96.12 85 ILE A O 1
ATOM 668 N N . GLY A 1 86 ? -6.036 1.225 5.962 1.00 97.31 86 GLY A N 1
ATOM 669 C CA . GLY A 1 86 ? -6.480 1.336 7.348 1.00 97.31 86 GLY A CA 1
ATOM 670 C C . GLY A 1 86 ? -7.346 2.571 7.577 1.00 97.31 86 GLY A C 1
ATOM 671 O O . GLY A 1 86 ? -8.384 2.482 8.229 1.00 97.31 86 GLY A O 1
ATOM 672 N N . LEU A 1 87 ? -6.966 3.702 6.984 1.00 97.62 87 LEU A N 1
ATOM 673 C CA . LEU A 1 87 ? -7.728 4.951 7.041 1.00 97.62 87 LEU A CA 1
ATOM 674 C C . LEU A 1 87 ? -9.086 4.823 6.337 1.00 97.62 87 LEU A C 1
ATOM 676 O O . LEU A 1 87 ? -10.110 5.194 6.911 1.00 97.62 87 LEU A O 1
ATOM 680 N N . GLU A 1 88 ? -9.122 4.222 5.146 1.00 98.00 88 GLU A N 1
ATOM 681 C CA . GLU A 1 88 ? -10.372 3.954 4.424 1.00 98.00 88 GLU A CA 1
ATOM 682 C C . GLU A 1 88 ? -11.278 2.989 5.201 1.00 98.00 88 GLU A C 1
ATOM 684 O O . GLU A 1 88 ? -12.488 3.207 5.298 1.00 98.00 88 GLU A O 1
ATOM 689 N N . MET A 1 89 ? -10.711 1.945 5.811 1.00 98.12 89 MET A N 1
ATOM 690 C CA . MET A 1 89 ? -11.463 1.027 6.668 1.00 98.12 89 MET A CA 1
ATOM 691 C C . MET A 1 89 ? -12.007 1.719 7.917 1.00 98.12 89 MET A C 1
ATOM 693 O O . MET A 1 89 ? -13.152 1.465 8.294 1.00 98.12 89 MET A O 1
ATOM 697 N N . ALA A 1 90 ? -11.231 2.617 8.530 1.00 98.19 90 ALA A N 1
ATOM 698 C CA . ALA A 1 90 ? -11.689 3.405 9.666 1.00 98.19 90 ALA A CA 1
ATOM 699 C C . ALA A 1 90 ? -12.885 4.290 9.289 1.00 98.19 90 ALA A C 1
ATOM 701 O O . ALA A 1 90 ? -13.900 4.264 9.983 1.00 98.19 90 ALA A O 1
ATOM 702 N N . GLU A 1 91 ? -12.808 5.016 8.168 1.00 98.25 91 GLU A N 1
ATOM 703 C CA . GLU A 1 91 ? -13.924 5.827 7.668 1.00 98.25 91 GLU A CA 1
ATOM 704 C C . GLU A 1 91 ? -15.182 4.980 7.447 1.00 98.25 91 GLU A C 1
ATOM 706 O O . GLU A 1 91 ? -16.253 5.310 7.958 1.00 98.25 91 GLU A O 1
ATOM 711 N N . ASN A 1 92 ? -15.056 3.866 6.720 1.00 98.12 92 ASN A N 1
ATOM 712 C CA . ASN A 1 92 ? -16.193 3.011 6.381 1.00 98.12 92 ASN A CA 1
ATOM 713 C C . ASN A 1 92 ? -16.856 2.402 7.626 1.00 98.12 92 ASN A C 1
ATOM 715 O O . ASN A 1 92 ? -18.082 2.327 7.689 1.00 98.12 92 ASN A O 1
ATOM 719 N N . LEU A 1 93 ? -16.080 2.006 8.639 1.00 98.38 93 LEU A N 1
ATOM 720 C CA . LEU A 1 93 ? -16.626 1.489 9.898 1.00 98.38 93 LEU A CA 1
ATOM 721 C C . LEU A 1 93 ? -17.312 2.582 10.724 1.00 98.38 93 LEU A C 1
ATOM 723 O O . LEU A 1 93 ? -18.399 2.348 11.256 1.00 98.38 93 LEU A O 1
ATOM 727 N N . VAL A 1 94 ? -16.749 3.792 10.769 1.00 98.38 94 VAL A N 1
ATOM 728 C CA . VAL A 1 94 ? -17.394 4.942 11.424 1.00 98.38 94 VAL A CA 1
ATOM 729 C C . VAL A 1 94 ? -18.715 5.298 10.741 1.00 98.38 94 VAL A C 1
ATOM 731 O O . VAL A 1 94 ? -19.716 5.499 11.426 1.00 98.38 94 VAL A O 1
ATOM 734 N N . VAL A 1 95 ? -18.769 5.296 9.405 1.00 97.44 95 VAL A N 1
ATOM 735 C CA . VAL A 1 95 ? -20.014 5.509 8.637 1.00 97.44 95 VAL A CA 1
ATOM 736 C C . VAL A 1 95 ? -21.071 4.448 8.966 1.00 97.44 95 VAL A C 1
ATOM 738 O O . VAL A 1 95 ? -22.267 4.738 8.974 1.00 97.44 95 VAL A O 1
ATOM 741 N N . ARG A 1 96 ? -20.646 3.224 9.294 1.00 97.50 96 ARG A N 1
ATOM 742 C CA . ARG A 1 96 ? -21.519 2.131 9.750 1.00 97.50 96 ARG A CA 1
ATOM 743 C C . ARG A 1 96 ? -21.917 2.228 11.230 1.00 97.50 96 ARG A C 1
ATOM 745 O O . ARG A 1 96 ? -22.627 1.347 11.706 1.00 97.50 96 ARG A O 1
ATOM 752 N N . GLY A 1 97 ? -21.501 3.277 11.941 1.00 97.81 97 GLY A N 1
ATOM 753 C CA . GLY A 1 97 ? -21.808 3.499 13.355 1.00 97.81 97 GLY A CA 1
ATOM 754 C C . GLY A 1 97 ? -20.913 2.725 14.327 1.00 97.81 97 GLY A C 1
ATOM 755 O O . GLY A 1 97 ? -21.240 2.640 15.508 1.00 97.81 97 GLY A O 1
ATOM 756 N N . VAL A 1 98 ? -19.796 2.160 13.859 1.00 98.50 98 VAL A N 1
ATOM 757 C CA . VAL A 1 98 ? -18.863 1.387 14.690 1.00 98.50 98 VAL A CA 1
ATOM 758 C C . VAL A 1 98 ? -17.826 2.323 15.310 1.00 98.50 98 VAL A C 1
ATOM 760 O O . VAL A 1 98 ? -17.103 3.032 14.601 1.00 98.50 98 VAL A O 1
ATOM 763 N N . LYS A 1 99 ? -17.698 2.309 16.643 1.00 98.50 99 LYS A N 1
ATOM 764 C CA . LYS A 1 99 ? -16.656 3.076 17.340 1.00 98.50 99 LYS A CA 1
ATOM 765 C C . LYS A 1 99 ? -15.285 2.530 16.951 1.00 98.50 99 LYS A C 1
ATOM 767 O O . LYS A 1 99 ? -14.994 1.367 17.211 1.00 98.50 99 LYS A O 1
ATOM 772 N N . THR A 1 100 ? -14.434 3.367 16.373 1.00 98.62 100 THR A N 1
ATOM 773 C CA . THR A 1 100 ? -13.181 2.900 15.772 1.00 98.62 100 THR A CA 1
ATOM 774 C C . THR A 1 100 ? -11.964 3.556 16.415 1.00 98.62 100 THR A C 1
ATOM 776 O O . THR A 1 100 ? -11.928 4.775 16.585 1.00 98.62 100 THR A O 1
ATOM 779 N N . SER A 1 101 ? -10.956 2.744 16.730 1.00 98.56 101 SER A N 1
ATOM 780 C CA . SER A 1 101 ? -9.615 3.198 17.112 1.00 98.56 101 SER A CA 1
ATOM 781 C C . SER A 1 101 ? -8.593 2.715 16.079 1.00 98.56 101 SER A C 1
ATOM 783 O O . SER A 1 101 ? -8.728 1.618 15.538 1.00 98.56 101 SER A O 1
ATOM 785 N N . ILE A 1 102 ? -7.562 3.511 15.812 1.00 98.62 102 ILE A N 1
ATOM 786 C CA . ILE A 1 102 ? -6.417 3.156 14.967 1.00 98.62 102 ILE A CA 1
ATOM 787 C C . ILE A 1 102 ? -5.204 2.985 15.875 1.00 98.62 102 ILE A C 1
ATOM 789 O O . ILE A 1 102 ? -4.896 3.884 16.654 1.00 98.62 102 ILE A O 1
ATOM 793 N N . VAL A 1 103 ? -4.504 1.862 15.757 1.00 98.44 103 VAL A N 1
ATOM 794 C CA . VAL A 1 103 ? -3.199 1.637 16.385 1.00 98.44 103 VAL A CA 1
ATOM 795 C C . VAL A 1 103 ? -2.133 1.650 15.299 1.00 98.44 103 VAL A C 1
ATOM 797 O O . VAL A 1 103 ? -2.198 0.863 14.355 1.00 98.44 103 VAL A O 1
ATOM 800 N N . GLU A 1 104 ? -1.164 2.547 15.419 1.00 97.81 104 GLU A N 1
ATOM 801 C CA . GLU A 1 104 ? -0.061 2.711 14.476 1.00 97.81 104 GLU A CA 1
ATOM 802 C C . GLU A 1 104 ? 1.263 2.731 15.239 1.00 97.81 104 GLU A C 1
ATOM 804 O O . GLU A 1 104 ? 1.430 3.440 16.234 1.00 97.81 104 GLU A O 1
ATOM 809 N N . LYS A 1 105 ? 2.219 1.940 14.747 1.00 96.81 105 LYS A N 1
ATOM 810 C CA . LYS A 1 105 ? 3.540 1.798 15.355 1.00 96.81 105 LYS A CA 1
ATOM 811 C C . LYS A 1 105 ? 4.381 3.057 15.169 1.00 96.81 105 LYS A C 1
ATOM 813 O O . LYS A 1 105 ? 5.230 3.356 16.004 1.00 96.81 105 LYS A O 1
ATOM 818 N N . LEU A 1 106 ? 4.171 3.773 14.070 1.00 96.31 106 LEU A N 1
ATOM 819 C CA . LEU A 1 106 ? 4.781 5.074 13.826 1.00 96.31 106 LEU A CA 1
ATOM 820 C C . LEU A 1 106 ? 4.099 6.173 14.649 1.00 96.31 106 LEU A C 1
ATOM 822 O O . LEU A 1 106 ? 2.970 6.042 15.111 1.00 96.31 106 LEU A O 1
ATOM 826 N N . ASP A 1 107 ? 4.794 7.290 14.803 1.00 96.00 107 ASP A N 1
ATOM 827 C CA . ASP A 1 107 ? 4.322 8.487 15.502 1.00 96.00 107 ASP A CA 1
ATOM 828 C C . ASP A 1 107 ? 3.269 9.291 14.718 1.00 96.00 107 ASP A C 1
ATOM 830 O O . ASP A 1 107 ? 2.732 10.269 15.235 1.00 96.00 107 ASP A O 1
ATOM 834 N N . GLN A 1 108 ? 2.940 8.870 13.494 1.00 96.88 108 GLN A N 1
ATOM 835 C CA . GLN A 1 108 ? 1.938 9.485 12.631 1.00 96.88 108 GLN A CA 1
ATOM 836 C C . GLN A 1 108 ? 1.169 8.446 11.809 1.00 96.88 108 GLN A C 1
ATOM 838 O O . GLN A 1 108 ? 1.691 7.400 11.425 1.00 96.88 108 GLN A O 1
ATOM 843 N N . VAL A 1 109 ? -0.059 8.807 11.451 1.00 96.81 109 VAL A N 1
ATOM 844 C CA . VAL A 1 109 ? -0.809 8.200 10.345 1.00 96.81 109 VAL A CA 1
ATOM 845 C C . VAL A 1 109 ? -0.273 8.696 8.993 1.00 96.81 109 VAL A C 1
ATOM 847 O O . VAL A 1 109 ? 0.446 9.694 8.915 1.00 96.81 109 VAL A O 1
ATOM 850 N N . MET A 1 110 ? -0.636 8.002 7.916 1.00 94.94 110 MET A N 1
ATOM 851 C CA . MET A 1 110 ? -0.255 8.298 6.531 1.00 94.94 110 MET A CA 1
ATOM 852 C C . MET A 1 110 ? 1.254 8.535 6.350 1.00 94.94 110 MET A C 1
ATOM 854 O O . MET A 1 110 ? 1.693 9.660 6.103 1.00 94.94 110 MET A O 1
ATOM 858 N N . PRO A 1 111 ? 2.081 7.476 6.419 1.00 92.06 111 PRO A N 1
ATOM 859 C CA . PRO A 1 111 ? 3.540 7.608 6.417 1.00 92.06 111 PRO A CA 1
ATOM 860 C C . PRO A 1 111 ? 4.146 8.168 5.120 1.00 92.06 111 PRO A C 1
ATOM 862 O O . PRO A 1 111 ? 5.363 8.368 5.067 1.00 92.06 111 PRO A O 1
ATOM 865 N N . SER A 1 112 ? 3.344 8.350 4.064 1.00 92.00 112 SER A N 1
ATOM 866 C CA . SER A 1 112 ? 3.753 9.014 2.822 1.00 92.00 112 SER A CA 1
ATOM 867 C C . SER A 1 112 ? 3.838 10.535 2.965 1.00 92.00 112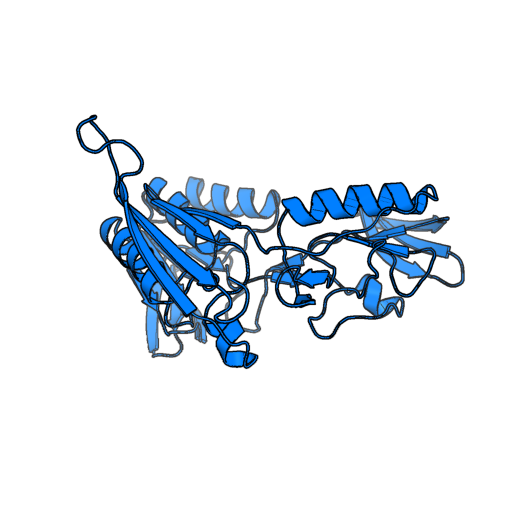 SER A C 1
ATOM 869 O O . SER A 1 112 ? 4.545 11.168 2.186 1.00 92.00 112 SER A O 1
ATOM 871 N N . LEU A 1 113 ? 3.164 11.119 3.958 1.00 95.69 113 LEU A N 1
ATOM 872 C CA . LEU A 1 113 ? 3.296 12.526 4.325 1.00 95.69 113 LEU A CA 1
ATOM 873 C C . LEU A 1 113 ? 4.390 12.722 5.369 1.00 95.69 113 LEU A C 1
ATOM 875 O O . LEU A 1 113 ? 4.764 11.787 6.077 1.00 95.69 113 LEU A O 1
ATOM 879 N N . ASP A 1 114 ? 4.830 13.965 5.518 1.00 97.44 114 ASP A N 1
ATOM 880 C CA . ASP A 1 114 ? 5.604 14.378 6.683 1.00 97.44 114 ASP A CA 1
ATOM 881 C C . ASP A 1 114 ? 4.695 14.722 7.863 1.00 97.44 114 ASP A C 1
ATOM 883 O O . ASP A 1 114 ? 3.495 14.982 7.706 1.00 97.44 114 ASP A O 1
ATOM 887 N N . PHE A 1 115 ? 5.284 14.696 9.053 1.00 96.69 115 PHE A N 1
ATOM 888 C CA . PHE A 1 115 ? 4.581 14.721 10.329 1.00 96.69 115 PHE A CA 1
ATOM 889 C C . PHE A 1 115 ? 3.628 15.914 10.477 1.00 96.69 115 PHE A C 1
ATOM 891 O O . PHE A 1 115 ? 2.470 15.752 10.867 1.00 96.69 115 PHE A O 1
ATOM 898 N N . GLU A 1 116 ? 4.073 17.120 10.122 1.00 96.31 116 GLU A N 1
ATOM 899 C CA . GLU A 1 116 ? 3.264 18.334 10.226 1.00 96.31 116 GLU A CA 1
ATOM 900 C C . GLU A 1 116 ? 2.072 18.330 9.261 1.00 96.31 116 GLU A C 1
ATOM 902 O O . GLU A 1 116 ? 1.005 18.827 9.616 1.00 96.31 116 GLU A O 1
ATOM 907 N N . MET A 1 117 ? 2.196 17.690 8.094 1.00 97.62 117 MET A N 1
ATOM 908 C CA . MET A 1 117 ? 1.080 17.519 7.158 1.00 97.62 117 MET A CA 1
ATOM 909 C C . MET A 1 117 ? 0.112 16.427 7.628 1.00 97.62 117 MET A C 1
ATOM 911 O O . MET A 1 117 ? -1.105 16.596 7.540 1.00 97.62 117 MET A O 1
ATOM 915 N N . ALA A 1 118 ? 0.627 15.328 8.186 1.00 96.56 118 ALA A N 1
ATOM 916 C CA . ALA A 1 118 ? -0.195 14.273 8.777 1.00 96.56 118 ALA A CA 1
ATOM 917 C C . ALA A 1 118 ? -0.972 14.753 10.018 1.00 96.56 118 ALA A C 1
ATOM 919 O O . ALA A 1 118 ? -2.049 14.229 10.309 1.00 96.56 118 ALA A O 1
ATOM 920 N N . SER A 1 119 ? -0.477 15.778 10.722 1.00 95.38 119 SER A N 1
ATOM 921 C CA . SER A 1 119 ? -1.128 16.337 11.913 1.00 95.38 119 SER A CA 1
ATOM 922 C C . SER A 1 119 ? -2.539 16.880 11.643 1.00 95.38 119 SER A C 1
ATOM 924 O O . SER A 1 119 ? -3.429 16.679 12.472 1.00 95.38 119 SER A O 1
ATOM 926 N N . PHE A 1 120 ? -2.783 17.468 10.461 1.00 95.31 120 PHE A N 1
ATOM 927 C CA . PHE A 1 120 ? -4.124 17.891 10.035 1.00 95.31 120 PHE A CA 1
ATOM 928 C C . PHE A 1 120 ? -5.086 16.705 9.975 1.00 95.31 120 PHE A C 1
ATOM 930 O O . PHE A 1 120 ? -6.221 16.785 10.443 1.00 95.31 120 PHE A O 1
ATOM 937 N N . MET A 1 121 ? -4.613 15.575 9.450 1.00 95.25 121 MET A N 1
ATOM 938 C CA . MET A 1 121 ? -5.417 14.366 9.335 1.00 95.25 121 MET A CA 1
ATOM 939 C C . MET A 1 121 ? -5.660 13.716 10.702 1.00 95.25 121 MET A C 1
ATOM 941 O O . MET A 1 121 ? -6.784 13.312 10.983 1.00 95.25 121 MET A O 1
ATOM 945 N N . SER A 1 122 ? -4.657 13.677 11.585 1.00 95.25 122 SER A N 1
ATOM 946 C CA . SER A 1 122 ? -4.822 13.212 12.972 1.00 95.25 122 SER A CA 1
ATOM 947 C C . SER A 1 122 ? -5.855 14.041 13.744 1.00 95.25 122 SER A C 1
ATOM 949 O O . SER A 1 122 ? -6.678 13.487 14.474 1.00 95.25 122 SER A O 1
ATOM 951 N N . ALA A 1 123 ? -5.836 15.368 13.578 1.00 96.06 123 ALA A N 1
ATOM 952 C CA . ALA A 1 123 ? -6.819 16.257 14.193 1.00 96.06 123 ALA A CA 1
ATOM 953 C C . ALA A 1 123 ? -8.236 15.987 13.661 1.00 96.06 123 ALA A C 1
ATOM 955 O O . ALA A 1 123 ? -9.170 15.859 14.452 1.00 96.06 123 ALA A O 1
ATOM 956 N N . HIS A 1 124 ? -8.376 15.816 12.344 1.00 97.19 124 HIS A N 1
ATOM 957 C CA . HIS A 1 124 ? -9.658 15.519 11.701 1.00 97.19 124 HIS A CA 1
ATOM 958 C C . HIS A 1 124 ? -10.223 14.152 12.100 1.00 97.19 124 HIS A C 1
ATOM 960 O O . HIS A 1 124 ? -11.400 14.030 12.421 1.00 97.19 124 HIS A O 1
ATOM 966 N N . LEU A 1 125 ? -9.381 13.118 12.168 1.00 97.94 125 LEU A N 1
ATOM 967 C CA . LEU A 1 125 ? -9.766 11.794 12.673 1.00 97.94 125 LEU A CA 1
ATOM 968 C C . LEU A 1 125 ? -10.350 11.891 14.088 1.00 97.94 125 LEU A C 1
ATOM 970 O O . LEU A 1 125 ? -11.418 11.340 14.362 1.00 97.94 125 LEU A O 1
ATOM 974 N N . LYS A 1 126 ? -9.692 12.654 14.967 1.00 96.88 126 LYS A N 1
ATOM 975 C CA . LYS A 1 126 ? -10.163 12.891 16.334 1.00 96.88 126 LYS A CA 1
ATOM 976 C C . LYS A 1 126 ? -11.496 13.641 16.368 1.00 96.88 126 LYS A C 1
ATOM 978 O O . LYS A 1 126 ? -12.360 13.279 17.164 1.00 96.88 126 LYS A O 1
ATOM 983 N N . GLU A 1 127 ? -11.683 14.650 15.517 1.00 97.38 127 GLU A N 1
ATOM 984 C CA . GLU A 1 127 ? -12.962 15.365 15.373 1.00 97.38 127 GLU A CA 1
ATOM 985 C C . GLU A 1 127 ? -14.100 14.414 14.977 1.00 97.38 127 GLU A C 1
ATOM 987 O O . GLU A 1 127 ? -15.213 14.514 15.492 1.00 97.38 127 GLU A O 1
ATOM 992 N N . LYS A 1 128 ? -13.802 13.426 14.130 1.00 97.94 128 LYS A N 1
ATOM 993 C CA . LYS A 1 128 ? -14.746 12.385 13.699 1.00 97.94 128 LYS A CA 1
ATOM 994 C C . LYS A 1 128 ? -14.900 11.237 14.701 1.00 97.94 128 LYS A C 1
ATOM 996 O O . LYS A 1 128 ? -15.558 10.245 14.400 1.00 97.94 128 LYS A O 1
ATOM 1001 N N . GLY A 1 129 ? -14.330 11.371 15.900 1.00 96.94 129 GLY A N 1
ATOM 1002 C CA . GLY A 1 129 ? -14.458 10.395 16.981 1.00 96.94 129 GLY A CA 1
ATOM 1003 C C . GLY A 1 129 ? -13.569 9.159 16.831 1.00 96.94 129 GLY A C 1
ATOM 1004 O O . GLY A 1 129 ? -13.782 8.183 17.550 1.00 96.94 129 GLY A O 1
ATOM 1005 N N . VAL A 1 130 ? -12.578 9.191 15.933 1.00 98.44 130 VAL A N 1
ATOM 1006 C CA . VAL A 1 130 ? -11.583 8.124 15.778 1.00 98.44 130 VAL A CA 1
ATOM 1007 C C . VAL A 1 130 ? -10.419 8.372 16.730 1.00 98.44 130 VAL A C 1
ATOM 1009 O O . VAL A 1 130 ? -9.727 9.389 16.654 1.00 98.44 130 VAL A O 1
ATOM 1012 N N . GLU A 1 131 ? -10.173 7.428 17.633 1.00 96.75 131 GLU A N 1
ATOM 1013 C CA . GLU A 1 131 ? -9.008 7.481 18.516 1.00 96.75 131 GLU A CA 1
ATOM 1014 C C . GLU A 1 131 ? -7.762 6.998 17.765 1.00 96.75 131 GLU A C 1
ATOM 1016 O O . GLU A 1 131 ? -7.729 5.869 17.287 1.00 96.75 131 GLU A O 1
ATOM 1021 N N . CYS A 1 132 ? -6.720 7.827 17.688 1.00 97.81 132 CYS A N 1
ATOM 1022 C CA . CYS A 1 132 ? -5.430 7.436 17.116 1.00 97.81 132 CYS A CA 1
ATOM 1023 C C . CYS A 1 132 ? -4.423 7.148 18.236 1.00 97.81 132 CYS A C 1
ATOM 1025 O O . CYS A 1 132 ? -4.043 8.046 18.990 1.00 97.81 132 CYS A O 1
ATOM 1027 N N . ILE A 1 133 ? -3.983 5.897 18.329 1.00 98.00 133 ILE A N 1
ATOM 1028 C CA . ILE A 1 133 ? -2.965 5.403 19.255 1.00 98.00 133 ILE A CA 1
ATOM 1029 C C . ILE A 1 133 ? -1.681 5.240 18.440 1.00 98.00 133 ILE A C 1
ATOM 1031 O O . ILE A 1 133 ? -1.482 4.237 17.762 1.00 98.00 133 ILE A O 1
ATOM 1035 N N . LEU A 1 134 ? -0.864 6.289 18.455 1.00 97.75 134 LEU A N 1
ATOM 1036 C CA . LEU A 1 134 ? 0.364 6.414 17.669 1.00 97.75 134 LEU A CA 1
ATOM 1037 C C . LEU A 1 134 ? 1.589 6.039 18.512 1.00 97.75 134 LEU A C 1
ATOM 1039 O O . LEU A 1 134 ? 1.565 6.178 19.738 1.00 97.75 134 LEU A O 1
ATOM 1043 N N . GLY A 1 135 ? 2.670 5.617 17.859 1.00 97.75 135 GLY A N 1
ATOM 1044 C CA . GLY A 1 135 ? 3.911 5.204 18.516 1.00 97.75 135 GLY A CA 1
ATOM 1045 C C . GLY A 1 135 ? 3.766 3.910 19.321 1.00 97.75 135 GLY A C 1
ATOM 1046 O O . GLY A 1 135 ? 4.503 3.706 20.287 1.00 97.75 135 GLY A O 1
ATOM 1047 N N . ASP A 1 136 ? 2.790 3.065 18.978 1.00 98.06 136 ASP A N 1
ATOM 1048 C CA . ASP A 1 136 ? 2.470 1.844 19.719 1.00 98.06 136 ASP A CA 1
ATOM 1049 C C . ASP A 1 136 ? 2.208 0.682 18.754 1.00 98.06 136 ASP A C 1
ATOM 1051 O O . ASP A 1 136 ? 1.372 0.764 17.854 1.00 98.06 136 ASP A O 1
ATOM 1055 N N . GLY A 1 137 ? 2.967 -0.402 18.902 1.00 96.19 137 GLY A N 1
ATOM 1056 C CA . GLY A 1 137 ? 2.810 -1.605 18.089 1.00 96.19 137 GLY A CA 1
ATOM 1057 C C . GLY A 1 137 ? 1.807 -2.585 18.690 1.00 96.19 137 GLY A C 1
ATOM 1058 O O . GLY A 1 137 ? 1.380 -2.446 19.832 1.00 96.19 137 GLY A O 1
ATOM 1059 N N . ILE A 1 138 ? 1.459 -3.629 17.937 1.00 97.69 138 ILE A N 1
ATOM 1060 C CA . ILE A 1 138 ? 0.673 -4.746 18.472 1.00 97.69 138 ILE A CA 1
ATOM 1061 C C . ILE A 1 138 ? 1.605 -5.819 19.017 1.00 97.69 138 ILE A C 1
ATOM 1063 O O . ILE A 1 138 ? 2.478 -6.309 18.302 1.00 97.69 138 ILE A O 1
ATOM 1067 N N . GLN A 1 139 ? 1.368 -6.222 20.263 1.00 98.00 139 GLN A N 1
ATOM 1068 C CA . GLN A 1 139 ? 2.082 -7.309 20.921 1.00 98.00 139 GLN A CA 1
ATOM 1069 C C . GLN A 1 139 ? 1.379 -8.655 20.730 1.00 98.00 139 GLN A C 1
ATOM 1071 O O . GLN A 1 139 ? 2.033 -9.654 20.437 1.00 98.00 139 GLN A O 1
ATOM 1076 N N . SER A 1 140 ? 0.062 -8.707 20.943 1.00 98.38 140 SER A N 1
ATOM 1077 C CA . SER A 1 140 ? -0.728 -9.938 20.831 1.00 98.38 140 SER A CA 1
ATOM 1078 C C . SER A 1 140 ? -2.223 -9.648 20.721 1.00 98.38 140 SER A C 1
ATOM 1080 O O . SER A 1 140 ? -2.683 -8.529 20.961 1.00 98.38 140 SER A O 1
ATOM 1082 N N . PHE A 1 141 ? -2.982 -10.680 20.381 1.00 98.44 141 PHE A N 1
ATOM 1083 C CA . PHE A 1 141 ? -4.434 -10.699 20.422 1.00 98.44 141 PHE A CA 1
ATOM 1084 C C . PHE A 1 141 ? -4.895 -11.824 21.345 1.00 98.44 141 PHE A C 1
ATOM 1086 O O . PHE A 1 141 ? -4.310 -12.909 21.361 1.00 98.44 141 PHE A O 1
ATOM 1093 N N . SER A 1 142 ? -5.966 -11.583 22.087 1.00 97.94 142 SER A N 1
ATOM 1094 C CA . SER A 1 142 ? -6.637 -12.605 22.888 1.00 97.94 142 SER A CA 1
ATOM 1095 C C . SER A 1 142 ? -8.147 -12.509 22.713 1.00 97.94 142 SER A C 1
ATOM 1097 O O . SER A 1 142 ? -8.672 -11.489 22.265 1.00 97.9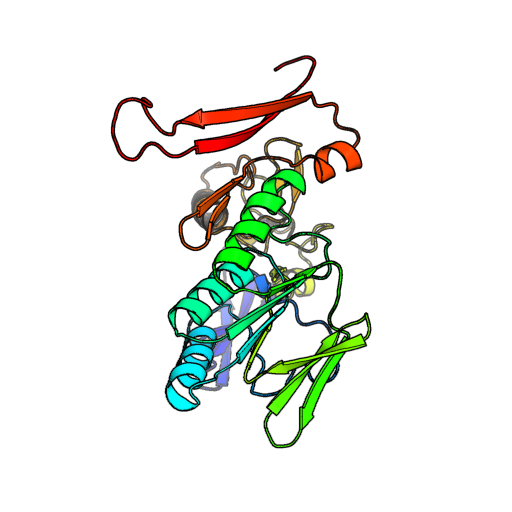4 142 SER A O 1
ATOM 1099 N N . GLN A 1 143 ? -8.856 -13.582 23.051 1.00 96.19 143 GLN A N 1
ATOM 1100 C CA . GLN A 1 143 ? -10.311 -13.593 23.051 1.00 96.19 143 GLN A CA 1
ATOM 1101 C C . GLN A 1 143 ? -10.816 -14.149 24.377 1.00 96.19 143 GLN A C 1
ATOM 1103 O O . GLN A 1 143 ? -10.494 -15.277 24.749 1.00 96.19 143 GLN A O 1
ATOM 1108 N N . GLU A 1 144 ? -11.633 -13.365 25.074 1.00 90.31 144 GLU A N 1
ATOM 1109 C CA . GLU A 1 144 ? -12.241 -13.739 26.350 1.00 90.31 144 GLU A CA 1
ATOM 1110 C C . GLU A 1 144 ? -13.750 -13.507 26.277 1.00 90.31 144 GLU A C 1
ATOM 1112 O O . GLU A 1 144 ? -14.209 -12.451 25.844 1.00 90.31 144 GLU A O 1
ATOM 1117 N N . ASN A 1 145 ? -14.545 -14.505 26.678 1.00 87.44 145 ASN A N 1
ATOM 1118 C CA . ASN A 1 145 ? -16.014 -14.454 26.620 1.00 87.44 145 ASN A CA 1
ATOM 1119 C C . ASN A 1 145 ? -16.562 -14.036 25.237 1.00 87.44 145 ASN A C 1
ATOM 1121 O O . ASN A 1 145 ? -17.569 -13.340 25.138 1.00 87.44 145 ASN A O 1
ATOM 1125 N N . GLY A 1 146 ? -15.870 -14.441 24.165 1.00 85.19 146 GLY A N 1
ATOM 1126 C CA . GLY A 1 146 ? -16.229 -14.121 22.781 1.00 85.19 146 GLY A CA 1
ATOM 1127 C C . GLY A 1 146 ? -15.801 -12.732 22.298 1.00 85.19 146 GLY A C 1
ATOM 1128 O O . GLY A 1 146 ? -15.942 -12.458 21.108 1.00 85.19 146 GLY A O 1
ATOM 1129 N N . ARG A 1 147 ? -15.232 -11.879 23.159 1.00 94.69 147 ARG A N 1
ATOM 1130 C CA . ARG A 1 147 ? -14.782 -10.528 22.801 1.00 94.69 147 ARG A CA 1
ATOM 1131 C C . ARG A 1 147 ? -13.275 -10.484 22.553 1.00 94.69 147 ARG A C 1
ATOM 1133 O O . ARG A 1 147 ? -12.504 -11.054 23.324 1.00 94.69 147 ARG A O 1
ATOM 1140 N N . LEU A 1 148 ? -12.869 -9.804 21.483 1.00 98.12 148 LEU A N 1
ATOM 1141 C CA . LEU A 1 148 ? -11.467 -9.620 21.111 1.00 98.12 148 LEU A CA 1
ATOM 1142 C C . LEU A 1 148 ? -10.814 -8.572 22.022 1.00 98.12 148 LEU A C 1
ATOM 1144 O O . LEU A 1 148 ? -11.403 -7.530 22.309 1.00 98.12 148 LEU A O 1
ATOM 1148 N N . THR A 1 149 ? -9.577 -8.821 22.438 1.00 98.44 149 THR A N 1
ATOM 1149 C CA . THR A 1 149 ? -8.713 -7.816 23.059 1.00 98.44 149 THR A CA 1
ATOM 1150 C C . THR A 1 149 ? -7.421 -7.696 22.266 1.00 98.44 149 THR A C 1
ATOM 1152 O O . THR A 1 149 ? -6.719 -8.680 22.034 1.00 98.44 149 THR A O 1
ATOM 1155 N N . VAL A 1 150 ? -7.108 -6.470 21.851 1.00 98.38 150 VAL A N 1
ATOM 1156 C CA . VAL A 1 150 ? -5.843 -6.117 21.204 1.00 98.38 150 VAL A CA 1
ATOM 1157 C C . VAL A 1 150 ? -4.879 -5.608 22.273 1.00 98.38 150 VAL A C 1
ATOM 1159 O O . VAL A 1 150 ? -5.172 -4.617 22.945 1.00 98.38 150 VAL A O 1
ATOM 1162 N N . HIS A 1 151 ? -3.741 -6.281 22.430 1.00 98.38 151 HIS A N 1
ATOM 1163 C CA . HIS A 1 151 ? -2.688 -5.914 23.375 1.00 98.38 151 HIS A CA 1
ATOM 1164 C C . HIS A 1 151 ? -1.574 -5.175 22.643 1.00 98.38 151 HIS A C 1
ATOM 1166 O O . HIS A 1 151 ? -1.017 -5.691 21.668 1.00 98.38 151 HIS A O 1
ATOM 1172 N N . THR A 1 152 ? -1.236 -3.979 23.110 1.00 98.25 152 THR A N 1
ATOM 1173 C CA . THR A 1 152 ? -0.191 -3.157 22.498 1.00 98.25 152 THR A CA 1
ATOM 1174 C C . THR A 1 152 ? 1.168 -3.357 23.167 1.00 98.25 152 THR A C 1
ATOM 1176 O O . THR A 1 152 ? 1.259 -3.832 24.301 1.00 98.25 152 THR A O 1
ATOM 1179 N N . GLU A 1 153 ? 2.243 -3.001 22.465 1.00 98.12 153 GLU A N 1
ATOM 1180 C CA . GLU A 1 153 ? 3.623 -3.089 22.961 1.00 98.12 153 GLU A CA 1
ATOM 1181 C C . GLU A 1 153 ? 3.832 -2.207 24.209 1.00 98.12 153 GLU A C 1
ATOM 1183 O O . GLU A 1 153 ? 4.552 -2.609 25.125 1.00 98.12 153 GLU A O 1
ATOM 1188 N N . ASN A 1 154 ? 3.144 -1.063 24.301 1.00 97.88 154 ASN A N 1
ATOM 1189 C CA . ASN A 1 154 ? 3.190 -0.168 25.465 1.00 97.88 154 ASN A CA 1
ATOM 1190 C C . ASN A 1 154 ? 2.208 -0.557 26.592 1.00 97.88 154 ASN A C 1
ATOM 1192 O O . ASN A 1 154 ? 2.022 0.207 27.543 1.00 97.88 154 ASN A O 1
ATOM 1196 N N . GLY A 1 155 ? 1.573 -1.730 26.509 1.00 97.25 155 GLY A N 1
ATOM 1197 C CA . GLY A 1 155 ? 0.749 -2.297 27.580 1.00 97.25 155 GLY A CA 1
ATOM 1198 C C . GLY A 1 155 ? -0.703 -1.816 27.621 1.00 97.25 155 GLY A C 1
ATOM 1199 O O . GLY A 1 155 ? -1.373 -2.003 28.640 1.00 97.25 155 GLY A O 1
ATOM 1200 N N . ARG A 1 156 ? -1.223 -1.204 26.547 1.00 97.31 156 ARG A N 1
ATOM 1201 C CA . ARG A 1 156 ? -2.663 -0.925 26.438 1.00 97.31 156 ARG A CA 1
ATOM 1202 C C . ARG A 1 156 ? -3.413 -2.195 26.053 1.00 97.31 156 ARG A C 1
ATOM 1204 O O . ARG A 1 156 ? -2.949 -2.979 25.231 1.00 97.31 156 ARG A O 1
ATOM 1211 N N . ASN A 1 157 ? -4.620 -2.333 26.594 1.00 97.81 157 ASN A N 1
ATOM 1212 C CA . ASN A 1 157 ? -5.555 -3.398 26.246 1.00 97.81 157 ASN A CA 1
ATOM 1213 C C . ASN A 1 157 ? -6.822 -2.770 25.664 1.00 97.81 157 ASN A C 1
ATOM 1215 O O . ASN A 1 157 ? -7.520 -2.024 26.354 1.00 97.81 157 ASN A O 1
ATOM 1219 N N . LEU A 1 158 ? -7.111 -3.062 24.398 1.00 97.94 158 LEU A N 1
ATOM 1220 C CA . LEU A 1 158 ? -8.251 -2.508 23.671 1.00 97.94 158 LEU A CA 1
ATOM 1221 C C . LEU A 1 158 ? -9.262 -3.621 23.411 1.00 97.94 158 LEU A C 1
ATOM 1223 O O . LEU A 1 158 ? -9.072 -4.446 22.520 1.00 97.94 158 LEU A O 1
ATOM 1227 N N . ALA A 1 159 ? -10.333 -3.650 24.201 1.00 97.56 159 ALA A N 1
ATOM 1228 C CA . ALA A 1 159 ? -11.418 -4.601 24.004 1.00 97.56 159 ALA A CA 1
ATOM 1229 C C . ALA A 1 159 ? -12.322 -4.143 22.849 1.00 97.56 159 ALA A C 1
ATOM 1231 O O . ALA A 1 159 ? -12.972 -3.096 22.945 1.00 97.56 159 ALA A O 1
ATOM 1232 N N . CYS A 1 160 ? -12.419 -4.942 21.792 1.00 98.06 160 CYS A N 1
ATOM 1233 C CA . CYS A 1 160 ? -13.204 -4.652 20.595 1.00 98.06 160 CYS A CA 1
ATOM 1234 C C . CYS A 1 160 ? -13.977 -5.878 20.093 1.00 98.06 160 CYS A C 1
ATOM 1236 O O . CYS A 1 160 ? -13.825 -6.985 20.607 1.00 98.06 160 CYS A O 1
ATOM 1238 N N . ASP A 1 161 ? -14.841 -5.666 19.104 1.00 98.06 161 ASP A N 1
ATOM 1239 C CA . ASP A 1 161 ? -15.638 -6.735 18.495 1.00 98.06 161 ASP A CA 1
ATOM 1240 C C . ASP A 1 161 ? -14.994 -7.255 17.203 1.00 98.06 161 ASP A C 1
ATOM 1242 O O . ASP A 1 161 ? -15.196 -8.409 16.833 1.00 98.06 161 ASP A O 1
ATOM 1246 N N . LEU A 1 162 ? -14.190 -6.420 16.531 1.00 98.00 162 LEU A N 1
ATOM 1247 C CA . LEU A 1 162 ? -13.368 -6.814 15.388 1.00 98.00 162 LEU A CA 1
ATOM 1248 C C . LEU A 1 162 ? -12.053 -6.034 15.317 1.00 98.00 162 LEU A C 1
ATOM 1250 O O . LEU A 1 162 ? -11.944 -4.910 15.818 1.00 98.00 162 LEU A O 1
ATOM 1254 N N . ALA A 1 163 ? -11.072 -6.609 14.627 1.00 98.31 163 ALA A N 1
ATOM 1255 C CA . ALA A 1 163 ? -9.874 -5.897 14.210 1.00 98.31 163 ALA A CA 1
ATOM 1256 C C . ALA A 1 163 ? -9.611 -6.061 12.711 1.00 98.31 163 ALA A C 1
ATOM 1258 O O . ALA A 1 163 ? -9.893 -7.109 12.133 1.00 98.31 163 ALA A O 1
ATOM 1259 N N . VAL A 1 164 ? -9.043 -5.030 12.083 1.00 98.19 164 VAL A N 1
ATOM 1260 C CA . VAL A 1 164 ? -8.608 -5.081 10.679 1.00 98.19 164 VAL A CA 1
ATOM 1261 C C . VAL A 1 164 ? -7.117 -4.790 10.602 1.00 98.19 164 VAL A C 1
ATOM 1263 O O . VAL A 1 164 ? -6.651 -3.737 11.033 1.00 98.19 164 VAL A O 1
ATOM 1266 N N . LEU A 1 165 ? -6.367 -5.725 10.032 1.00 97.69 165 LEU A N 1
ATOM 1267 C CA . LEU A 1 165 ? -4.936 -5.620 9.801 1.00 97.69 165 LEU A CA 1
ATOM 1268 C C . LEU A 1 165 ? -4.675 -4.886 8.482 1.00 97.69 165 LEU A C 1
ATOM 1270 O O . LEU A 1 165 ? -5.008 -5.374 7.402 1.00 97.69 165 LEU A O 1
ATOM 1274 N N . SER A 1 166 ? -4.029 -3.729 8.581 1.00 95.25 166 SER A N 1
ATOM 1275 C CA . SER A 1 166 ? -3.610 -2.870 7.471 1.00 95.25 166 SER A CA 1
ATOM 1276 C C . SER A 1 166 ? -2.163 -2.385 7.664 1.00 95.25 166 SER A C 1
ATOM 1278 O O . SER A 1 166 ? -1.831 -1.207 7.521 1.00 95.25 166 SER A O 1
ATOM 1280 N N . ILE A 1 167 ? -1.265 -3.319 7.961 1.00 93.81 167 ILE A N 1
ATOM 1281 C CA . ILE A 1 167 ? 0.152 -3.058 8.271 1.00 93.81 167 ILE A CA 1
ATOM 1282 C C . ILE A 1 167 ? 1.077 -3.128 7.045 1.00 93.81 167 ILE A C 1
ATOM 1284 O O . ILE A 1 167 ? 2.280 -3.347 7.167 1.00 93.81 167 ILE A O 1
ATOM 1288 N N . GLY A 1 168 ? 0.512 -2.944 5.851 1.00 93.12 168 GLY A N 1
ATOM 1289 C CA . GLY A 1 168 ? 1.227 -2.980 4.578 1.00 93.12 168 GLY A CA 1
ATOM 1290 C C . GLY A 1 168 ? 1.152 -4.326 3.861 1.00 93.12 168 GLY A C 1
ATOM 1291 O O . GLY A 1 168 ? 0.535 -5.287 4.322 1.00 93.12 168 GLY A O 1
ATOM 1292 N N . VAL A 1 169 ? 1.788 -4.372 2.695 1.00 95.56 169 VAL A N 1
ATOM 1293 C CA . VAL A 1 169 ? 1.790 -5.527 1.794 1.00 95.56 169 VAL A CA 1
ATOM 1294 C C . VAL A 1 169 ? 3.216 -5.929 1.432 1.00 95.56 169 VAL A C 1
ATOM 1296 O O . VAL A 1 169 ? 4.145 -5.123 1.514 1.00 95.56 169 VAL A O 1
ATOM 1299 N N . ARG A 1 170 ? 3.393 -7.180 1.016 1.00 95.38 170 ARG A N 1
ATOM 1300 C CA . ARG A 1 170 ? 4.649 -7.729 0.500 1.00 95.38 170 ARG A CA 1
ATOM 1301 C C . ARG A 1 170 ? 4.442 -8.216 -0.932 1.00 95.38 170 ARG A C 1
ATOM 1303 O O . ARG A 1 170 ? 3.426 -8.862 -1.167 1.00 95.38 170 ARG A O 1
ATOM 1310 N N . PRO A 1 171 ? 5.373 -7.964 -1.869 1.00 97.44 171 PRO A N 1
ATOM 1311 C CA . PRO A 1 171 ? 5.272 -8.526 -3.213 1.00 97.44 171 PRO A CA 1
ATOM 1312 C C . PRO A 1 171 ? 5.124 -10.049 -3.155 1.00 97.44 171 PRO A C 1
ATOM 1314 O O . PRO A 1 171 ? 5.877 -10.716 -2.439 1.00 97.44 171 PRO A O 1
ATOM 1317 N N . GLU A 1 172 ? 4.180 -10.596 -3.922 1.00 97.31 172 GLU A N 1
ATOM 1318 C CA . GLU A 1 172 ? 4.139 -12.034 -4.175 1.00 97.31 172 GLU A CA 1
ATOM 1319 C C . GLU A 1 172 ? 5.275 -12.338 -5.157 1.00 97.31 172 GLU A C 1
ATOM 1321 O O . GLU A 1 172 ? 5.263 -11.913 -6.315 1.00 97.31 172 GLU A O 1
ATOM 1326 N N . ASN A 1 173 ? 6.312 -13.001 -4.652 1.00 96.88 173 ASN A N 1
ATOM 1327 C CA . ASN A 1 173 ? 7.515 -13.315 -5.411 1.00 96.88 173 ASN A CA 1
ATOM 1328 C C . ASN A 1 173 ? 7.874 -14.804 -5.363 1.00 96.88 173 ASN A C 1
ATOM 1330 O O . ASN A 1 173 ? 8.979 -15.169 -5.778 1.00 96.88 173 ASN A O 1
ATOM 1334 N N . ARG A 1 174 ? 6.984 -15.668 -4.852 1.00 97.88 174 ARG A N 1
ATOM 1335 C CA . ARG A 1 174 ? 7.304 -17.077 -4.594 1.00 97.88 174 ARG A CA 1
ATOM 1336 C C . ARG A 1 174 ? 7.683 -17.775 -5.890 1.00 97.88 174 ARG A C 1
ATOM 1338 O O . ARG A 1 174 ? 8.783 -18.314 -5.980 1.00 97.88 174 ARG A O 1
ATOM 1345 N N . LEU A 1 175 ? 6.819 -17.674 -6.902 1.00 98.25 175 LEU A N 1
ATOM 1346 C CA . LEU A 1 175 ? 7.040 -18.281 -8.217 1.00 98.25 175 LEU A CA 1
ATOM 1347 C C . LEU A 1 175 ? 8.303 -17.743 -8.894 1.00 98.25 175 LEU A C 1
ATOM 1349 O O . LEU A 1 175 ? 9.046 -18.502 -9.513 1.00 98.25 175 LEU A O 1
ATOM 1353 N N . ALA A 1 176 ? 8.578 -16.444 -8.755 1.00 98.25 176 ALA A N 1
ATOM 1354 C CA . ALA A 1 176 ? 9.771 -15.834 -9.333 1.00 98.25 176 ALA A CA 1
ATOM 1355 C C . ALA A 1 176 ? 11.047 -16.369 -8.669 1.00 98.25 176 ALA A C 1
ATOM 1357 O O . ALA A 1 176 ? 11.978 -16.781 -9.355 1.00 98.25 176 ALA A O 1
ATOM 1358 N N . ARG A 1 177 ? 11.075 -16.430 -7.335 1.00 98.06 177 ARG A N 1
ATOM 1359 C CA . ARG A 1 177 ? 12.218 -16.945 -6.576 1.00 98.06 177 ARG A CA 1
ATOM 1360 C C . ARG A 1 177 ? 12.446 -18.438 -6.823 1.00 98.06 177 ARG A C 1
ATOM 1362 O O . ARG A 1 177 ? 13.582 -18.844 -7.038 1.00 98.06 177 ARG A O 1
ATOM 1369 N N . GLU A 1 178 ? 11.386 -19.243 -6.794 1.00 98.31 178 GLU A N 1
ATOM 1370 C CA . GLU A 1 178 ? 11.457 -20.699 -7.001 1.00 98.31 178 GLU A CA 1
ATOM 1371 C C . GLU A 1 178 ? 11.877 -21.064 -8.431 1.00 98.31 178 GLU A C 1
ATOM 1373 O O . GLU A 1 178 ? 12.576 -22.054 -8.621 1.00 98.31 178 GLU A O 1
ATOM 1378 N N . SER A 1 179 ? 11.553 -20.225 -9.421 1.00 97.81 179 SER A N 1
ATOM 1379 C CA . SER A 1 179 ? 12.037 -20.362 -10.806 1.00 97.81 179 SER A CA 1
ATOM 1380 C C . SER A 1 179 ? 13.394 -19.686 -11.068 1.00 97.81 179 SER A C 1
ATOM 1382 O O . SER A 1 179 ? 13.859 -19.608 -12.210 1.00 97.81 179 SER A O 1
ATOM 1384 N N . GLY A 1 180 ? 14.066 -19.184 -10.028 1.00 98.12 180 GLY A N 1
ATOM 1385 C CA . GLY A 1 180 ? 15.401 -18.592 -10.142 1.00 98.12 180 GLY A CA 1
ATOM 1386 C C . GLY A 1 180 ? 15.447 -17.261 -10.901 1.00 98.12 180 GLY A C 1
ATOM 1387 O O . GLY A 1 180 ? 16.471 -16.945 -11.509 1.00 98.12 180 GLY A O 1
ATOM 1388 N N . LEU A 1 181 ? 14.355 -16.491 -10.915 1.00 98.56 181 LEU A N 1
ATOM 1389 C CA . LEU A 1 181 ? 14.365 -15.104 -11.383 1.00 98.56 181 LEU A CA 1
ATOM 1390 C C . LEU A 1 181 ? 15.025 -14.188 -10.346 1.00 98.56 181 LEU A C 1
ATOM 1392 O O . LEU A 1 181 ? 14.932 -14.411 -9.137 1.00 98.56 181 LEU A O 1
ATOM 1396 N N . GLU A 1 182 ? 15.676 -13.124 -10.817 1.00 98.44 182 GLU A N 1
ATOM 1397 C CA . GLU A 1 182 ? 16.301 -12.143 -9.932 1.00 98.44 182 GLU A CA 1
ATOM 1398 C C . GLU A 1 182 ? 15.257 -11.390 -9.092 1.00 98.44 182 GLU A C 1
ATOM 1400 O O . GLU A 1 182 ? 14.305 -10.801 -9.611 1.00 98.44 182 GLU A O 1
ATOM 1405 N N . ILE A 1 183 ? 15.487 -11.348 -7.779 1.00 98.38 183 ILE A N 1
ATOM 1406 C CA . ILE A 1 183 ? 14.698 -10.569 -6.823 1.00 98.38 183 ILE A CA 1
ATOM 1407 C C . ILE A 1 183 ? 15.514 -9.346 -6.398 1.00 98.38 183 ILE A C 1
ATOM 1409 O O . ILE A 1 183 ? 16.699 -9.449 -6.077 1.00 98.38 183 ILE A O 1
ATOM 1413 N N . GLY A 1 184 ? 14.884 -8.175 -6.434 1.00 96.94 184 GLY A N 1
ATOM 1414 C CA . GLY A 1 184 ? 15.481 -6.917 -6.005 1.00 96.94 184 GLY A CA 1
ATOM 1415 C C . GLY A 1 184 ? 15.646 -6.830 -4.486 1.00 96.94 184 GLY A C 1
ATOM 1416 O O . GLY A 1 184 ? 15.070 -7.606 -3.722 1.00 96.94 184 GLY A O 1
ATOM 1417 N N . GLN A 1 185 ? 16.421 -5.850 -4.023 1.00 94.94 185 GLN A N 1
ATOM 1418 C CA . GLN A 1 185 ? 16.698 -5.666 -2.592 1.00 94.94 185 GLN A CA 1
ATOM 1419 C C . GLN A 1 185 ? 15.443 -5.307 -1.785 1.00 94.94 185 GLN A C 1
ATOM 1421 O O . GLN A 1 185 ? 15.398 -5.548 -0.580 1.00 94.94 185 GLN A O 1
ATOM 1426 N N . LYS A 1 186 ? 14.414 -4.746 -2.433 1.00 93.44 186 LYS A N 1
ATOM 1427 C CA . LYS A 1 186 ? 13.116 -4.458 -1.806 1.00 93.44 186 LYS A CA 1
ATOM 1428 C C . LYS A 1 186 ? 12.167 -5.664 -1.806 1.00 93.44 186 LYS A C 1
ATOM 1430 O O . LYS A 1 186 ? 11.033 -5.543 -1.353 1.00 93.44 186 LYS A O 1
ATOM 1435 N N . GLY A 1 187 ? 12.614 -6.816 -2.310 1.00 95.81 187 GLY A N 1
ATOM 1436 C CA . GLY A 1 187 ? 11.848 -8.061 -2.362 1.00 95.81 187 GLY A CA 1
ATOM 1437 C C . GLY A 1 187 ? 10.950 -8.212 -3.591 1.00 95.81 187 GLY A C 1
ATOM 1438 O O . GLY A 1 187 ? 10.409 -9.293 -3.794 1.00 95.81 187 GLY A O 1
ATOM 1439 N N . GLY A 1 188 ? 10.788 -7.184 -4.426 1.00 97.88 188 GLY A N 1
ATOM 1440 C CA . GLY A 1 188 ? 10.054 -7.306 -5.689 1.00 97.88 188 GLY A CA 1
ATOM 1441 C C . GLY A 1 188 ? 10.861 -8.039 -6.761 1.00 97.88 188 GLY A C 1
ATOM 1442 O O . GLY A 1 188 ? 12.093 -8.031 -6.737 1.00 97.88 188 GLY A O 1
ATOM 1443 N N . VAL A 1 189 ? 10.184 -8.639 -7.738 1.00 98.56 189 VAL A N 1
ATOM 1444 C CA . VAL A 1 189 ? 10.833 -9.200 -8.932 1.00 98.56 189 VAL A CA 1
ATOM 1445 C C . VAL A 1 189 ? 11.577 -8.079 -9.655 1.00 98.56 189 VAL A C 1
ATOM 1447 O O . VAL A 1 189 ? 11.018 -7.007 -9.918 1.00 98.56 189 VAL A O 1
ATOM 1450 N N . LYS A 1 190 ? 12.857 -8.300 -9.954 1.00 98.44 190 LYS A N 1
ATOM 1451 C CA . LYS A 1 190 ?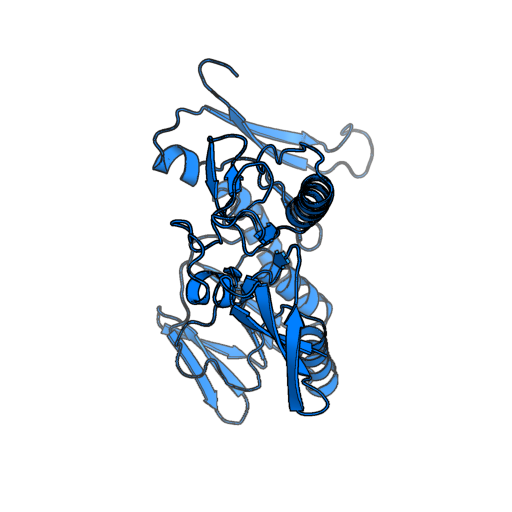 13.685 -7.300 -10.620 1.00 98.44 190 LYS A CA 1
ATOM 1452 C C . LYS A 1 190 ? 13.352 -7.278 -12.106 1.00 98.44 190 LYS A C 1
ATOM 1454 O O . LYS A 1 190 ? 13.514 -8.273 -12.808 1.00 98.44 190 LYS A O 1
ATOM 1459 N N . VAL A 1 191 ? 12.929 -6.111 -12.581 1.00 98.31 191 VAL A N 1
ATOM 1460 C CA . VAL A 1 191 ? 12.625 -5.877 -13.995 1.00 98.31 191 VAL A CA 1
ATOM 1461 C C . VAL A 1 191 ? 13.403 -4.698 -14.569 1.00 98.31 191 VAL A C 1
ATOM 1463 O O . VAL A 1 191 ? 13.755 -3.749 -13.854 1.00 98.31 191 VAL A O 1
ATOM 1466 N N . GLY A 1 192 ? 13.660 -4.763 -15.877 1.00 95.88 192 GLY A N 1
ATOM 1467 C CA . GLY A 1 192 ? 14.172 -3.646 -16.674 1.00 95.88 192 GLY A CA 1
ATOM 1468 C C . GLY A 1 192 ? 13.075 -2.652 -17.075 1.00 95.88 192 GLY A C 1
ATOM 1469 O O . GLY A 1 192 ? 11.896 -2.856 -16.799 1.00 95.88 192 GLY A O 1
ATOM 1470 N N . ALA A 1 193 ? 13.436 -1.582 -17.792 1.00 96.62 193 ALA A N 1
ATOM 1471 C CA . ALA A 1 193 ? 12.476 -0.560 -18.237 1.00 96.62 193 ALA A CA 1
ATOM 1472 C C . ALA A 1 193 ? 11.383 -1.107 -19.179 1.00 96.62 193 ALA A C 1
ATOM 1474 O O . ALA A 1 193 ? 10.325 -0.500 -19.310 1.00 96.62 193 ALA A O 1
ATOM 1475 N N . THR A 1 194 ? 11.610 -2.256 -19.815 1.00 97.56 194 THR A N 1
ATOM 1476 C CA . THR A 1 194 ? 10.646 -2.959 -20.677 1.00 97.56 194 THR A CA 1
ATOM 1477 C C . THR A 1 194 ? 9.740 -3.938 -19.914 1.00 97.56 194 THR A C 1
ATOM 1479 O O . THR A 1 194 ? 8.973 -4.659 -20.546 1.00 97.56 194 THR A O 1
ATOM 1482 N N . MET A 1 195 ? 9.810 -3.974 -18.576 1.00 98.44 195 MET A N 1
ATOM 1483 C CA . MET A 1 195 ? 9.099 -4.919 -17.689 1.00 98.44 195 MET A CA 1
ATOM 1484 C C . MET A 1 195 ? 9.543 -6.385 -17.814 1.00 98.44 195 MET A C 1
ATOM 1486 O O . MET A 1 195 ? 8.929 -7.279 -17.239 1.00 98.44 195 MET A O 1
ATOM 1490 N N . GLN A 1 196 ? 10.623 -6.640 -18.549 1.00 98.19 196 GLN A N 1
ATOM 1491 C CA . GLN A 1 196 ? 11.233 -7.960 -18.672 1.00 98.19 196 GLN A CA 1
ATOM 1492 C C . GLN A 1 196 ? 12.016 -8.307 -17.399 1.00 98.19 196 GLN A C 1
ATOM 1494 O O . GLN A 1 196 ? 12.688 -7.436 -16.832 1.00 98.19 196 GLN A O 1
ATOM 1499 N N . THR A 1 197 ? 11.926 -9.563 -16.964 1.00 98.69 197 THR A N 1
ATOM 1500 C CA . THR A 1 197 ? 12.689 -10.111 -15.830 1.00 98.69 197 THR A CA 1
ATOM 1501 C C . THR A 1 197 ? 14.117 -10.488 -16.256 1.00 98.69 197 THR A C 1
ATOM 1503 O O . THR A 1 197 ? 14.561 -10.151 -17.357 1.00 98.69 197 THR A O 1
ATOM 1506 N N . SER A 1 198 ? 14.859 -11.200 -15.401 1.00 98.44 198 SER A N 1
ATOM 1507 C CA . SER A 1 198 ? 16.146 -11.805 -15.773 1.00 98.44 198 SER A CA 1
ATOM 1508 C C . SER A 1 198 ? 16.021 -12.916 -16.827 1.00 98.44 198 SER A C 1
ATOM 1510 O O . SER A 1 198 ? 17.031 -13.323 -17.397 1.00 98.44 198 SER A O 1
ATOM 1512 N N . ASP A 1 199 ? 14.808 -13.408 -17.097 1.00 98.50 199 ASP A N 1
ATOM 1513 C CA . ASP A 1 199 ? 14.514 -14.295 -18.220 1.00 98.50 199 ASP A CA 1
ATOM 1514 C C . ASP A 1 199 ? 13.863 -13.507 -19.379 1.00 98.50 199 ASP A C 1
ATOM 1516 O O . ASP A 1 199 ? 12.912 -12.755 -19.144 1.00 98.50 199 ASP A O 1
ATOM 1520 N N . PRO A 1 200 ? 14.343 -13.646 -20.631 1.00 97.19 200 PRO A N 1
ATOM 1521 C CA . PRO A 1 200 ? 13.805 -12.912 -21.777 1.00 97.19 200 PRO A CA 1
ATOM 1522 C C . PRO A 1 200 ? 12.402 -13.318 -22.227 1.00 97.19 200 PRO A C 1
ATOM 1524 O O . PRO A 1 200 ? 11.765 -12.584 -22.993 1.00 97.19 200 PRO A O 1
ATOM 1527 N N . ASP A 1 201 ? 11.909 -14.457 -21.759 1.00 98.19 201 ASP A N 1
ATOM 1528 C CA . ASP A 1 201 ? 10.576 -14.954 -22.065 1.00 98.19 201 ASP A CA 1
ATOM 1529 C C . ASP A 1 201 ? 9.576 -14.673 -20.932 1.00 98.19 201 ASP A C 1
ATOM 1531 O 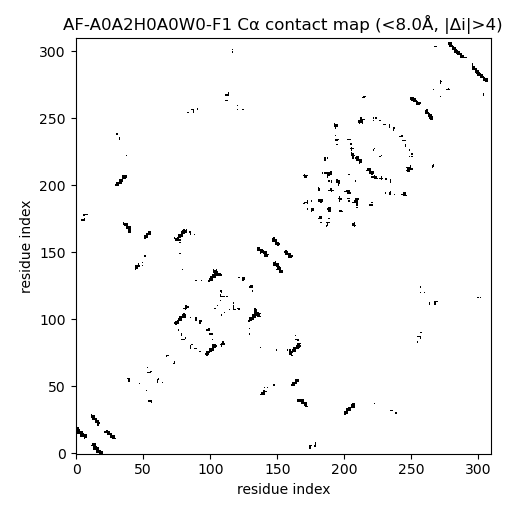O . ASP A 1 201 ? 8.382 -14.923 -21.088 1.00 98.19 201 ASP A O 1
ATOM 1535 N N . ILE A 1 202 ? 10.025 -14.071 -19.823 1.00 98.69 202 ILE A N 1
ATOM 1536 C CA . ILE A 1 202 ? 9.179 -13.752 -18.670 1.00 98.69 202 ILE A CA 1
ATOM 1537 C C . ILE A 1 202 ? 9.215 -12.252 -18.368 1.00 98.69 202 ILE A C 1
ATOM 1539 O O . ILE A 1 202 ? 10.264 -11.650 -18.123 1.00 98.69 202 ILE A O 1
ATOM 1543 N N . TYR A 1 203 ? 8.031 -11.654 -18.323 1.00 98.75 203 TYR A N 1
ATOM 1544 C CA . TYR A 1 203 ? 7.779 -10.285 -17.890 1.00 98.75 203 TYR A CA 1
ATOM 1545 C C . TYR A 1 203 ? 7.113 -10.299 -16.519 1.00 98.75 203 TYR A C 1
ATOM 1547 O O . TYR A 1 203 ? 6.423 -11.256 -16.173 1.00 98.75 203 TYR A O 1
ATOM 1555 N N . ALA A 1 204 ? 7.273 -9.228 -15.749 1.00 98.75 204 ALA A N 1
ATOM 1556 C CA . ALA A 1 204 ? 6.559 -9.049 -14.492 1.00 98.75 204 ALA A CA 1
ATOM 1557 C C . ALA A 1 204 ? 6.079 -7.601 -14.341 1.00 98.75 204 ALA A C 1
ATOM 1559 O O . ALA A 1 204 ? 6.759 -6.667 -14.772 1.00 98.75 204 ALA A O 1
ATOM 1560 N N . VAL A 1 205 ? 4.900 -7.407 -13.745 1.00 98.81 205 VAL A N 1
ATOM 1561 C CA . VAL A 1 205 ? 4.250 -6.093 -13.601 1.00 98.81 205 VAL A CA 1
ATOM 1562 C C . VAL A 1 205 ? 3.448 -5.984 -12.301 1.00 98.81 205 VAL A C 1
ATOM 1564 O O . VAL A 1 205 ? 3.057 -6.987 -11.699 1.00 98.81 205 VAL A O 1
ATOM 1567 N N . GLY A 1 206 ? 3.125 -4.752 -11.912 1.00 98.56 206 GLY A N 1
ATOM 1568 C CA . GLY A 1 206 ? 2.282 -4.433 -10.764 1.00 98.56 206 GLY A CA 1
ATOM 1569 C C . GLY A 1 206 ? 3.020 -4.515 -9.433 1.00 98.56 206 GLY A C 1
ATOM 1570 O O . GLY A 1 206 ? 4.236 -4.358 -9.362 1.00 98.56 206 GLY A O 1
ATOM 1571 N N . ASP A 1 207 ? 2.277 -4.775 -8.365 1.00 98.44 207 ASP A N 1
ATOM 1572 C CA . ASP A 1 207 ? 2.786 -4.700 -6.989 1.00 98.44 207 ASP A CA 1
ATOM 1573 C C . ASP A 1 207 ? 3.876 -5.741 -6.669 1.00 98.44 207 ASP A C 1
ATOM 1575 O O . ASP A 1 207 ? 4.555 -5.640 -5.649 1.00 98.44 207 ASP A O 1
ATOM 1579 N N . ALA A 1 208 ? 4.065 -6.727 -7.551 1.00 98.38 208 ALA A N 1
ATOM 1580 C CA . ALA A 1 208 ? 5.083 -7.763 -7.431 1.00 98.38 208 ALA A CA 1
ATOM 1581 C C . ALA A 1 208 ? 6.490 -7.292 -7.838 1.00 98.38 208 ALA A C 1
ATOM 1583 O O . ALA A 1 208 ? 7.461 -7.988 -7.537 1.00 98.38 208 ALA A O 1
ATOM 1584 N N . VAL A 1 209 ? 6.631 -6.155 -8.536 1.00 98.56 209 VAL A N 1
ATOM 1585 C CA . VAL A 1 209 ? 7.913 -5.747 -9.137 1.00 98.56 209 VAL A CA 1
ATOM 1586 C C . VAL A 1 209 ? 8.559 -4.545 -8.469 1.00 98.56 209 VAL A C 1
ATOM 1588 O O . VAL A 1 209 ? 7.899 -3.600 -8.041 1.00 98.56 209 VAL A O 1
ATOM 1591 N N . GLU A 1 210 ? 9.889 -4.565 -8.450 1.00 97.50 210 GLU A N 1
ATOM 1592 C CA . GLU A 1 210 ? 10.696 -3.416 -8.054 1.00 97.50 210 GLU A CA 1
ATOM 1593 C C . GLU A 1 210 ? 10.910 -2.495 -9.263 1.00 97.50 210 GLU A C 1
ATOM 1595 O O . GLU A 1 210 ? 11.395 -2.921 -10.317 1.00 97.50 210 GLU A O 1
ATOM 1600 N N . VAL A 1 211 ? 10.574 -1.215 -9.104 1.00 96.00 211 VAL A N 1
ATOM 1601 C CA . VAL A 1 211 ? 10.693 -0.187 -10.147 1.00 96.00 211 VAL A CA 1
ATOM 1602 C C . VAL A 1 211 ? 11.636 0.930 -9.719 1.00 96.00 211 VAL A C 1
ATOM 1604 O O . VAL A 1 211 ? 12.167 0.938 -8.614 1.00 96.00 211 VAL A O 1
ATOM 1607 N N . THR A 1 212 ? 11.867 1.881 -10.616 1.00 96.50 212 THR A N 1
ATOM 1608 C CA . THR A 1 212 ? 12.659 3.078 -10.334 1.00 96.50 212 THR A CA 1
ATOM 1609 C C . THR A 1 212 ? 11.739 4.240 -9.970 1.00 96.50 212 THR A C 1
ATOM 1611 O O . THR A 1 212 ? 10.758 4.501 -10.672 1.00 96.50 212 THR A O 1
ATOM 1614 N N . ASP A 1 213 ? 12.052 4.936 -8.884 1.00 96.75 213 ASP A N 1
ATOM 1615 C CA . ASP A 1 213 ? 11.448 6.220 -8.546 1.00 96.75 213 ASP A CA 1
ATOM 1616 C C . ASP A 1 213 ? 11.904 7.286 -9.553 1.00 96.75 213 ASP A C 1
ATOM 1618 O O . ASP A 1 213 ? 13.094 7.422 -9.838 1.00 96.75 213 ASP A O 1
ATOM 1622 N N . HIS A 1 214 ? 10.954 8.016 -10.131 1.00 96.25 214 HIS A N 1
ATOM 1623 C CA . HIS A 1 214 ? 11.225 8.949 -11.222 1.00 96.25 214 HIS A CA 1
ATOM 1624 C C . HIS A 1 214 ? 11.985 10.197 -10.760 1.00 96.25 214 HIS A C 1
ATOM 1626 O O . HIS A 1 214 ? 12.740 10.763 -11.545 1.00 96.25 214 HIS A O 1
ATOM 1632 N N . VAL A 1 215 ? 11.794 10.626 -9.510 1.00 94.81 215 VAL A N 1
ATOM 1633 C CA . VAL A 1 215 ? 12.416 11.846 -8.975 1.00 94.81 215 VAL A CA 1
ATOM 1634 C C . VAL A 1 215 ? 13.854 11.570 -8.549 1.00 94.81 215 VAL A C 1
ATOM 1636 O O . VAL A 1 215 ? 14.764 12.330 -8.860 1.00 94.81 215 VAL A O 1
ATOM 1639 N N . THR A 1 216 ? 14.060 10.472 -7.833 1.00 94.62 216 THR A N 1
ATOM 1640 C CA . THR A 1 216 ? 15.299 10.202 -7.099 1.00 94.62 216 THR A CA 1
ATOM 1641 C C . THR A 1 216 ? 16.186 9.171 -7.799 1.00 94.62 216 THR A C 1
ATOM 1643 O O . THR A 1 216 ? 17.371 9.070 -7.494 1.00 94.62 216 THR A O 1
ATOM 1646 N N . GLY A 1 217 ? 15.637 8.388 -8.734 1.00 95.31 217 GLY A N 1
ATOM 1647 C CA . GLY A 1 217 ? 16.350 7.320 -9.441 1.00 95.31 217 GLY A CA 1
ATOM 1648 C C . GLY A 1 217 ? 16.588 6.054 -8.609 1.00 95.31 217 GLY A C 1
ATOM 1649 O O . GLY A 1 217 ? 17.111 5.067 -9.131 1.00 95.31 217 GLY A O 1
ATOM 1650 N N . PHE A 1 218 ? 16.189 6.042 -7.334 1.00 95.56 218 PHE A N 1
ATOM 1651 C CA . PHE A 1 218 ? 16.339 4.881 -6.461 1.00 95.56 218 PHE A CA 1
ATOM 1652 C C . PHE A 1 218 ? 15.345 3.778 -6.819 1.00 95.56 218 PHE A C 1
ATOM 1654 O O . PHE A 1 218 ? 14.273 4.010 -7.383 1.00 95.56 218 PHE A O 1
ATOM 1661 N N . ARG A 1 219 ? 15.693 2.546 -6.451 1.00 95.88 219 ARG A N 1
ATOM 1662 C CA . ARG A 1 219 ? 14.778 1.412 -6.557 1.00 95.88 219 ARG A CA 1
ATOM 1663 C C . ARG A 1 219 ? 13.729 1.459 -5.451 1.00 95.88 219 ARG A C 1
ATOM 1665 O O . ARG A 1 219 ? 14.051 1.677 -4.282 1.00 95.88 219 ARG A O 1
ATOM 1672 N N . THR A 1 220 ? 12.476 1.232 -5.825 1.00 95.50 220 THR A N 1
ATOM 1673 C CA . THR A 1 220 ? 11.317 1.350 -4.941 1.00 95.50 220 THR A CA 1
ATOM 1674 C C . THR A 1 220 ? 10.236 0.322 -5.275 1.00 95.50 220 THR A C 1
ATOM 1676 O O . THR A 1 220 ? 10.207 -0.253 -6.364 1.00 95.50 220 THR A O 1
ATOM 1679 N N . MET A 1 221 ? 9.329 0.122 -4.321 1.00 95.69 221 MET A N 1
ATOM 1680 C CA . MET A 1 221 ? 8.071 -0.597 -4.501 1.00 95.69 221 MET A CA 1
ATOM 1681 C C . MET A 1 221 ? 6.946 0.432 -4.437 1.00 95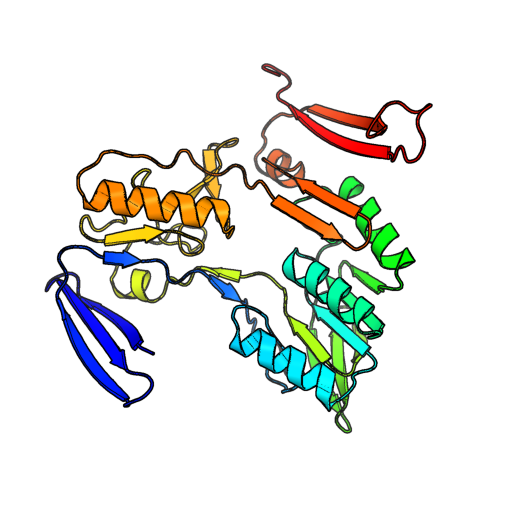.69 221 MET A C 1
ATOM 1683 O O . MET A 1 221 ? 6.881 1.227 -3.501 1.00 95.69 221 MET A O 1
ATOM 1687 N N . THR A 1 222 ? 6.051 0.433 -5.420 1.00 94.94 222 THR A N 1
ATOM 1688 C CA . THR A 1 222 ? 4.898 1.342 -5.432 1.00 94.94 222 THR A CA 1
ATOM 1689 C C . THR A 1 222 ? 3.644 0.544 -5.764 1.00 94.94 222 THR A C 1
ATOM 1691 O O . THR A 1 222 ? 3.279 0.476 -6.940 1.00 94.94 222 THR A O 1
ATOM 1694 N N . PRO A 1 223 ? 3.018 -0.088 -4.752 1.00 95.88 223 PRO A N 1
ATOM 1695 C CA . PRO A 1 223 ? 1.828 -0.907 -4.940 1.00 95.88 223 PRO A CA 1
ATOM 1696 C C . PRO A 1 223 ? 0.604 -0.013 -5.185 1.00 95.88 223 PRO A C 1
ATOM 1698 O O . PRO A 1 223 ? -0.161 0.295 -4.274 1.00 95.88 223 PRO A O 1
ATOM 1701 N N . LEU A 1 224 ? 0.488 0.505 -6.409 1.00 97.25 224 LEU A N 1
ATOM 1702 C CA . LEU A 1 224 ? -0.571 1.411 -6.843 1.00 97.25 224 LEU A CA 1
ATOM 1703 C C . LEU A 1 224 ? -1.121 0.959 -8.200 1.00 97.25 224 LEU A C 1
ATOM 1705 O O . LEU A 1 224 ? -0.377 0.651 -9.138 1.00 97.25 224 LEU A O 1
ATOM 1709 N N . ALA A 1 225 ? -2.445 1.028 -8.343 1.00 97.75 225 ALA A N 1
ATOM 1710 C CA . ALA A 1 225 ? -3.151 0.540 -9.526 1.00 97.75 225 ALA A CA 1
ATOM 1711 C C . ALA A 1 225 ? -2.757 1.270 -10.824 1.00 97.75 225 ALA A C 1
ATOM 1713 O O . ALA A 1 225 ? -2.669 0.652 -11.887 1.00 97.75 225 ALA A O 1
ATOM 1714 N N . GLY A 1 226 ? -2.504 2.582 -10.763 1.00 97.56 226 GLY A N 1
ATOM 1715 C CA . GLY A 1 226 ? -2.113 3.381 -11.931 1.00 97.56 226 GLY A CA 1
ATOM 1716 C C . GLY A 1 226 ? -0.819 2.878 -12.590 1.00 97.56 226 GLY A C 1
ATOM 1717 O O . GLY A 1 226 ? -0.835 2.552 -13.782 1.00 97.56 226 GLY A O 1
ATOM 1718 N N . PRO A 1 227 ? 0.302 2.790 -11.845 1.00 97.81 227 PRO A N 1
ATOM 1719 C CA . PRO A 1 227 ? 1.517 2.119 -12.297 1.00 97.81 227 PRO A CA 1
ATOM 1720 C C . PRO A 1 227 ? 1.276 0.696 -12.814 1.00 97.81 227 PRO A C 1
ATOM 1722 O O . PRO A 1 227 ? 1.687 0.416 -13.938 1.00 97.81 227 PRO A O 1
ATOM 1725 N N . ALA A 1 228 ? 0.557 -0.157 -12.076 1.00 98.56 228 ALA A N 1
ATOM 1726 C CA . ALA A 1 228 ? 0.304 -1.545 -12.479 1.00 98.56 228 ALA A CA 1
ATOM 1727 C C . ALA A 1 228 ? -0.371 -1.653 -13.861 1.00 98.56 228 ALA A C 1
ATOM 1729 O O . ALA A 1 228 ? 0.102 -2.383 -14.733 1.00 98.56 228 ALA A O 1
ATOM 1730 N N . ASN A 1 229 ? -1.410 -0.848 -14.113 1.00 98.62 229 ASN A N 1
ATOM 1731 C CA . ASN A 1 229 ? -2.097 -0.804 -15.409 1.00 98.62 229 ASN A CA 1
ATOM 1732 C C . ASN A 1 229 ? -1.161 -0.372 -16.552 1.00 98.62 229 ASN A C 1
ATOM 1734 O O . ASN A 1 229 ? -1.146 -0.980 -17.625 1.00 98.62 229 ASN A O 1
ATOM 1738 N N . LYS A 1 230 ? -0.345 0.669 -16.330 1.00 98.12 230 LYS A N 1
ATOM 1739 C CA . LYS A 1 230 ? 0.626 1.147 -17.330 1.00 98.12 230 LYS A CA 1
ATOM 1740 C C . LYS A 1 230 ? 1.687 0.089 -17.629 1.00 98.12 230 LYS A C 1
ATOM 1742 O O . LYS A 1 230 ? 2.027 -0.116 -18.792 1.00 98.12 230 LYS A O 1
ATOM 1747 N N . GLN A 1 231 ? 2.194 -0.574 -16.595 1.00 98.69 231 GLN A N 1
ATOM 1748 C CA . GLN A 1 231 ? 3.203 -1.624 -16.711 1.00 98.69 231 GLN A CA 1
ATOM 1749 C C . GLN A 1 231 ? 2.658 -2.832 -17.476 1.00 98.69 231 GLN A C 1
ATOM 1751 O O . GLN A 1 231 ? 3.331 -3.305 -18.385 1.00 98.69 231 GLN A O 1
ATOM 1756 N N . GLY A 1 232 ?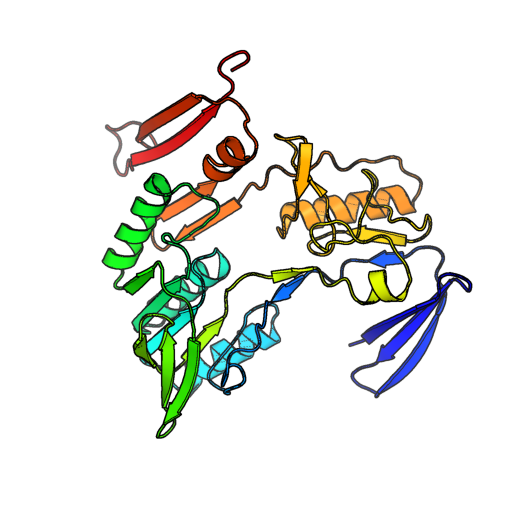 1.424 -3.270 -17.194 1.00 98.56 232 GLY A N 1
ATOM 1757 C CA . GLY A 1 232 ? 0.761 -4.347 -17.939 1.00 98.56 232 GLY A CA 1
ATOM 1758 C C . GLY A 1 232 ? 0.666 -4.056 -19.437 1.00 98.56 232 GLY A C 1
ATOM 1759 O O . GLY A 1 232 ? 1.046 -4.890 -20.259 1.00 98.56 232 GLY A O 1
ATOM 1760 N N . ARG A 1 233 ? 0.263 -2.831 -19.805 1.00 98.50 233 ARG A N 1
ATOM 1761 C CA . ARG A 1 233 ? 0.254 -2.388 -21.208 1.00 98.50 233 ARG A CA 1
ATOM 1762 C C . ARG A 1 233 ? 1.648 -2.421 -21.843 1.00 98.50 233 ARG A C 1
ATOM 1764 O O . ARG A 1 233 ? 1.785 -2.887 -22.967 1.00 98.50 233 ARG A O 1
ATOM 1771 N N . ILE A 1 234 ? 2.670 -1.949 -21.128 1.00 98.50 234 ILE A N 1
ATOM 1772 C CA . ILE A 1 234 ? 4.066 -1.941 -21.599 1.00 98.50 234 ILE A CA 1
ATOM 1773 C C . ILE A 1 234 ? 4.595 -3.368 -21.788 1.00 98.50 234 ILE A C 1
ATOM 1775 O O . ILE A 1 234 ? 5.229 -3.656 -22.801 1.00 98.50 234 ILE A O 1
ATOM 1779 N N . ALA A 1 235 ? 4.315 -4.276 -20.851 1.00 98.56 235 ALA A N 1
ATOM 1780 C CA . ALA A 1 235 ? 4.699 -5.679 -20.971 1.00 98.56 235 ALA A CA 1
ATOM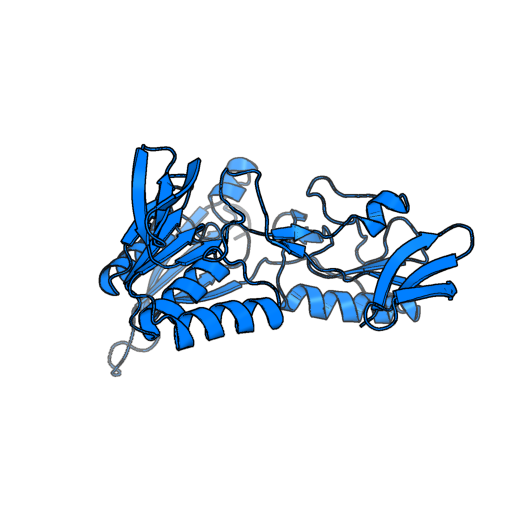 1781 C C . ALA A 1 235 ? 4.046 -6.326 -22.199 1.00 98.56 235 ALA A C 1
ATOM 1783 O O . ALA A 1 235 ? 4.745 -6.953 -22.989 1.00 98.56 235 ALA A O 1
ATOM 1784 N N . ALA A 1 236 ? 2.746 -6.103 -22.421 1.00 98.50 236 ALA A N 1
ATOM 1785 C CA . ALA A 1 236 ? 2.048 -6.601 -23.607 1.00 98.50 236 ALA A CA 1
ATOM 1786 C C . ALA A 1 236 ? 2.628 -6.031 -24.915 1.00 98.50 236 ALA A C 1
ATOM 1788 O O . ALA A 1 236 ? 2.879 -6.780 -25.858 1.00 98.50 236 ALA A O 1
ATOM 1789 N N . ASP A 1 237 ? 2.900 -4.722 -24.966 1.00 98.38 237 ASP A N 1
ATOM 1790 C CA . ASP A 1 237 ? 3.565 -4.087 -26.109 1.00 98.38 237 ASP A CA 1
ATOM 1791 C C . ASP A 1 237 ? 4.913 -4.778 -26.406 1.00 98.38 237 ASP A C 1
ATOM 1793 O O . ASP A 1 237 ? 5.214 -5.098 -27.559 1.00 98.38 237 ASP A O 1
ATOM 1797 N N . ASN A 1 238 ? 5.707 -5.057 -25.372 1.00 98.38 238 ASN A N 1
ATOM 1798 C CA . ASN A 1 238 ? 7.050 -5.617 -25.517 1.00 98.38 238 ASN A CA 1
ATOM 1799 C C . ASN A 1 238 ? 7.063 -7.121 -25.819 1.00 98.38 238 ASN A C 1
ATOM 1801 O O . ASN A 1 238 ? 7.920 -7.567 -26.581 1.00 98.38 238 ASN A O 1
ATOM 1805 N N . VAL A 1 239 ? 6.086 -7.882 -25.316 1.00 97.81 239 VAL A N 1
ATOM 1806 C CA . VAL A 1 239 ? 5.821 -9.263 -25.755 1.00 97.81 239 VAL A CA 1
ATOM 1807 C C . VAL A 1 239 ? 5.584 -9.304 -27.268 1.00 97.81 239 VAL A C 1
ATOM 1809 O O . VAL A 1 239 ? 6.111 -10.177 -27.950 1.00 97.81 239 VAL A O 1
ATOM 1812 N N . MET A 1 240 ? 4.879 -8.307 -27.811 1.00 97.44 240 MET A N 1
ATOM 1813 C CA . MET A 1 240 ? 4.609 -8.167 -29.249 1.00 97.44 240 MET A CA 1
ATOM 1814 C C . MET A 1 240 ? 5.757 -7.515 -30.042 1.00 97.44 240 MET A C 1
ATOM 1816 O O . MET A 1 240 ? 5.560 -7.070 -31.174 1.00 97.44 240 MET A O 1
ATOM 1820 N N . GLY A 1 241 ? 6.956 -7.413 -29.462 1.00 95.19 241 GLY A N 1
ATOM 1821 C CA . GLY A 1 241 ? 8.141 -6.874 -30.132 1.00 95.19 241 GLY A CA 1
ATOM 1822 C C . GLY A 1 241 ? 8.162 -5.350 -30.275 1.00 95.19 241 GLY A C 1
ATOM 1823 O O . GLY A 1 241 ? 9.044 -4.808 -30.950 1.00 95.19 241 GLY A O 1
ATOM 1824 N N . ARG A 1 242 ? 7.232 -4.626 -29.635 1.00 94.50 242 ARG A N 1
ATOM 1825 C CA . ARG A 1 242 ? 7.352 -3.167 -29.503 1.00 94.50 242 ARG A CA 1
ATOM 1826 C C . ARG A 1 242 ? 8.461 -2.851 -28.496 1.00 94.50 242 ARG A C 1
ATOM 1828 O O . ARG A 1 242 ? 8.861 -3.686 -27.695 1.00 94.50 242 ARG A O 1
ATOM 1835 N N . ARG A 1 243 ? 9.016 -1.642 -28.569 1.00 92.88 243 ARG A N 1
ATOM 1836 C CA . ARG A 1 243 ? 10.119 -1.192 -27.699 1.00 92.88 243 ARG A CA 1
ATOM 1837 C C . ARG A 1 243 ? 9.653 -0.057 -26.797 1.00 92.88 243 ARG A C 1
ATOM 1839 O O . ARG A 1 243 ? 10.123 1.072 -26.908 1.00 92.88 243 ARG A O 1
ATOM 1846 N N . THR A 1 244 ? 8.668 -0.347 -25.954 1.00 97.69 244 THR A N 1
ATOM 1847 C CA . THR A 1 244 ? 8.088 0.626 -25.020 1.00 97.69 244 THR A CA 1
ATOM 1848 C C . THR A 1 244 ? 8.742 0.529 -23.647 1.00 97.69 244 THR A C 1
ATOM 1850 O O . THR A 1 244 ? 9.168 -0.544 -23.219 1.00 97.69 244 THR A O 1
ATOM 1853 N N . THR A 1 245 ? 8.849 1.660 -22.950 1.00 97.81 245 THR A N 1
ATOM 1854 C CA . THR A 1 245 ? 9.565 1.740 -21.674 1.00 97.81 245 THR A CA 1
ATOM 1855 C C . THR A 1 245 ? 8.729 2.392 -20.581 1.00 97.81 245 THR A C 1
ATOM 1857 O O . THR A 1 245 ? 8.027 3.385 -20.795 1.00 97.81 245 THR A O 1
ATOM 1860 N N . PHE A 1 246 ? 8.831 1.838 -19.376 1.00 97.75 246 PHE A N 1
ATOM 1861 C CA . PHE A 1 246 ? 8.314 2.422 -18.151 1.00 97.75 246 PHE A CA 1
ATOM 1862 C C . PHE A 1 246 ? 9.307 3.465 -17.638 1.00 97.75 246 PHE A C 1
ATOM 1864 O O . PHE A 1 246 ? 10.484 3.173 -17.438 1.00 97.75 246 PHE A O 1
ATOM 1871 N N . ARG A 1 247 ? 8.833 4.695 -17.427 1.00 96.38 247 ARG A N 1
ATOM 1872 C CA . ARG A 1 247 ? 9.676 5.856 -17.082 1.00 96.38 247 ARG A CA 1
ATOM 1873 C C . ARG A 1 247 ? 9.915 6.018 -15.579 1.00 96.38 247 ARG A C 1
ATOM 1875 O O . ARG A 1 247 ? 10.376 7.067 -15.144 1.00 96.38 247 ARG A O 1
ATOM 1882 N N . GLY A 1 248 ? 9.581 4.995 -14.802 1.00 96.38 248 GLY A N 1
ATOM 1883 C CA . GLY A 1 248 ? 9.546 5.063 -13.350 1.00 96.38 248 GLY A CA 1
ATOM 1884 C C . GLY A 1 248 ? 8.202 5.545 -12.809 1.00 96.38 248 GLY A C 1
ATOM 1885 O O . GLY A 1 248 ? 7.248 5.795 -13.552 1.00 96.38 248 GLY A O 1
ATOM 1886 N N . THR A 1 249 ? 8.129 5.626 -11.488 1.00 97.19 249 THR A N 1
ATOM 1887 C CA . THR A 1 249 ? 6.932 6.000 -10.728 1.00 97.19 249 THR A CA 1
ATOM 1888 C C . THR A 1 249 ? 7.169 7.287 -9.951 1.00 97.19 249 THR A C 1
ATOM 1890 O O . THR A 1 249 ? 8.276 7.529 -9.492 1.00 97.19 249 THR A O 1
ATOM 1893 N N . LEU A 1 250 ? 6.130 8.107 -9.803 1.00 97.12 250 LEU A N 1
ATOM 1894 C CA . LEU A 1 250 ? 6.155 9.292 -8.938 1.00 97.12 250 LEU A CA 1
ATOM 1895 C C . LEU A 1 250 ? 5.586 9.011 -7.543 1.00 97.12 250 LEU A C 1
ATOM 1897 O O . LEU A 1 250 ? 5.585 9.903 -6.706 1.00 97.12 250 LEU A O 1
ATOM 1901 N N . GLY A 1 251 ? 5.012 7.825 -7.310 1.00 95.81 251 GLY A N 1
ATOM 1902 C CA . GLY A 1 251 ? 4.312 7.546 -6.053 1.00 95.81 251 GLY A CA 1
ATOM 1903 C C . GLY A 1 251 ? 3.102 8.455 -5.805 1.00 95.81 251 GLY A C 1
ATOM 1904 O O . GLY A 1 251 ? 2.731 8.664 -4.658 1.00 95.81 251 GLY A O 1
ATOM 1905 N N . THR A 1 252 ? 2.500 9.020 -6.860 1.00 97.75 252 THR A N 1
ATOM 1906 C CA . THR A 1 252 ? 1.324 9.887 -6.734 1.00 97.75 252 THR A CA 1
ATOM 1907 C C . THR A 1 252 ? 0.155 9.116 -6.132 1.00 97.75 252 THR A C 1
ATOM 1909 O O . THR A 1 252 ? -0.298 8.122 -6.703 1.00 97.75 252 THR A O 1
ATOM 1912 N N . SER A 1 253 ? -0.356 9.605 -5.011 1.00 96.62 253 SER A N 1
ATOM 1913 C CA . SER A 1 253 ? -1.433 8.979 -4.252 1.00 96.62 253 SER A CA 1
ATOM 1914 C C . SER A 1 253 ? -2.381 10.032 -3.698 1.00 96.62 253 SER A C 1
ATOM 1916 O O . SER A 1 253 ? -1.956 11.132 -3.347 1.00 96.62 253 SER A O 1
ATOM 1918 N N . VAL A 1 254 ? -3.653 9.670 -3.579 1.00 97.31 254 VAL A N 1
ATOM 1919 C CA . VAL A 1 254 ? -4.698 10.496 -2.975 1.00 97.31 254 VAL A CA 1
ATOM 1920 C C . VAL A 1 254 ? -5.607 9.601 -2.144 1.00 97.31 254 VAL A C 1
ATOM 1922 O O . VAL A 1 254 ? -5.890 8.476 -2.549 1.00 97.31 254 VAL A O 1
ATOM 1925 N N . VAL A 1 255 ? -6.037 10.092 -0.988 1.00 96.44 255 VAL A N 1
ATOM 1926 C CA . VAL A 1 255 ? -6.983 9.423 -0.099 1.00 96.44 255 VAL A CA 1
ATOM 1927 C C . VAL A 1 255 ? -8.045 10.417 0.350 1.00 96.44 255 VAL A C 1
ATOM 1929 O O . VAL A 1 255 ? -7.754 11.587 0.619 1.00 96.44 255 VAL A O 1
ATOM 1932 N N . LYS A 1 256 ? -9.289 9.947 0.397 1.00 96.00 256 LYS A N 1
ATOM 1933 C CA . LYS A 1 256 ? -10.387 10.646 1.058 1.00 96.00 256 LYS A CA 1
ATOM 1934 C C . LYS A 1 256 ? -10.366 10.242 2.527 1.00 96.00 256 LYS A C 1
ATOM 1936 O O . LYS A 1 256 ? -10.272 9.058 2.824 1.00 96.00 256 LYS A O 1
ATOM 1941 N N . MET A 1 257 ? -10.448 11.220 3.418 1.00 95.88 257 MET A N 1
ATOM 1942 C CA . MET A 1 257 ? -10.561 10.982 4.851 1.00 95.88 257 MET A CA 1
ATOM 1943 C C . MET A 1 257 ? -11.691 11.842 5.401 1.00 95.88 257 MET A C 1
ATOM 1945 O O . MET A 1 257 ? -11.504 13.015 5.736 1.00 95.88 257 MET A O 1
ATOM 1949 N N . PHE A 1 258 ? -12.887 11.264 5.450 1.00 96.62 258 PHE A N 1
ATOM 1950 C CA . PHE A 1 258 ? -14.145 11.966 5.678 1.00 96.62 258 PHE A CA 1
ATOM 1951 C C . PHE A 1 258 ? -14.272 13.155 4.712 1.00 96.62 258 PHE A C 1
ATOM 1953 O O . PHE A 1 258 ? -14.380 12.945 3.505 1.00 96.62 258 PHE A O 1
ATOM 1960 N N . ASP A 1 259 ? -14.244 14.384 5.221 1.00 94.69 259 ASP A N 1
ATOM 1961 C CA . ASP A 1 259 ? -14.362 15.606 4.418 1.00 94.69 259 ASP A CA 1
ATOM 1962 C C . ASP A 1 259 ? -13.028 16.087 3.821 1.00 94.69 259 ASP A C 1
ATOM 1964 O O . ASP A 1 259 ? -13.019 16.968 2.964 1.00 94.69 259 ASP A O 1
ATOM 1968 N N . LEU A 1 260 ? -11.892 15.516 4.240 1.00 96.19 260 LEU A N 1
ATOM 1969 C CA . LEU A 1 260 ? -10.580 15.904 3.730 1.00 96.19 260 LEU A CA 1
ATOM 1970 C C . LEU A 1 260 ? -10.197 15.104 2.487 1.00 96.19 260 LEU A C 1
ATOM 1972 O O . LEU A 1 260 ? -10.434 13.900 2.387 1.00 96.19 260 LEU A O 1
ATOM 1976 N N . THR A 1 261 ? -9.512 15.783 1.569 1.00 97.31 261 THR A N 1
ATOM 1977 C CA . THR A 1 261 ? -8.744 15.151 0.494 1.00 97.31 261 THR A CA 1
ATOM 1978 C C . THR A 1 261 ? -7.268 15.332 0.791 1.00 97.31 261 THR A C 1
ATOM 1980 O O . THR A 1 261 ? -6.788 16.455 0.932 1.00 97.31 261 THR A O 1
ATOM 1983 N N . VAL A 1 262 ? -6.546 14.222 0.877 1.00 97.31 262 VAL A N 1
ATOM 1984 C CA . VAL A 1 262 ? -5.129 14.199 1.231 1.00 97.31 262 VAL A CA 1
ATOM 1985 C C . VAL A 1 262 ? -4.357 13.580 0.077 1.00 97.31 262 VAL A C 1
ATOM 1987 O O . VAL A 1 262 ? -4.657 12.464 -0.338 1.00 97.31 262 VAL A O 1
ATOM 1990 N N . ALA A 1 263 ? -3.368 14.293 -0.458 1.00 97.50 263 ALA A N 1
ATOM 1991 C CA . ALA A 1 263 ? -2.606 13.847 -1.618 1.00 97.50 263 ALA A CA 1
ATOM 1992 C C . ALA A 1 263 ? -1.104 14.085 -1.446 1.00 97.50 263 ALA A C 1
ATOM 1994 O O . ALA A 1 263 ? -0.679 15.022 -0.773 1.00 97.50 263 ALA A O 1
ATOM 1995 N N . SER A 1 264 ? -0.303 13.240 -2.092 1.00 97.31 264 SER A N 1
ATOM 1996 C CA . SER A 1 264 ? 1.156 13.351 -2.130 1.00 97.31 264 SER A CA 1
ATOM 1997 C C . SER A 1 264 ? 1.710 12.831 -3.450 1.00 97.31 264 SER A C 1
ATOM 1999 O O . SER A 1 264 ? 1.116 11.963 -4.091 1.00 97.31 264 SER A O 1
ATOM 2001 N N . THR A 1 265 ? 2.867 13.347 -3.857 1.00 97.94 265 THR A N 1
ATOM 2002 C CA . THR A 1 265 ? 3.625 12.856 -5.010 1.00 97.94 265 THR A CA 1
ATOM 2003 C C . THR A 1 265 ? 5.109 13.164 -4.821 1.00 97.94 265 THR A C 1
ATOM 2005 O O . THR A 1 265 ? 5.450 14.192 -4.244 1.00 97.94 265 THR A O 1
ATOM 2008 N N . GLY A 1 266 ? 5.986 12.309 -5.344 1.00 96.94 266 GLY A N 1
ATOM 2009 C CA . GLY A 1 266 ? 7.435 12.441 -5.203 1.00 96.94 266 GLY A CA 1
ATOM 2010 C C . GLY A 1 266 ? 7.959 11.952 -3.850 1.00 96.94 266 GLY A C 1
ATOM 2011 O O . GLY A 1 266 ? 7.333 11.131 -3.180 1.00 96.94 266 GLY A O 1
ATOM 2012 N N . ALA A 1 267 ? 9.139 12.442 -3.472 1.00 96.00 267 ALA A N 1
ATOM 2013 C CA . ALA A 1 267 ? 9.797 12.094 -2.217 1.00 96.00 267 ALA A CA 1
ATOM 2014 C C . ALA A 1 267 ? 9.366 13.028 -1.076 1.00 96.00 267 ALA A C 1
ATOM 2016 O O . ALA A 1 267 ? 9.173 14.224 -1.289 1.00 96.00 267 ALA A O 1
ATOM 2017 N N . ASN A 1 268 ? 9.261 12.476 0.133 1.00 96.12 268 ASN A N 1
ATOM 2018 C CA . ASN A 1 268 ? 9.012 13.239 1.355 1.00 96.12 268 ASN A CA 1
ATOM 2019 C C . ASN A 1 268 ? 10.317 13.588 2.084 1.00 96.12 268 ASN A C 1
ATOM 2021 O O . ASN A 1 268 ? 11.394 13.093 1.731 1.00 96.12 268 ASN A O 1
ATOM 2025 N N . GLU A 1 269 ? 10.219 14.421 3.118 1.00 96.94 269 GLU A N 1
ATOM 2026 C CA . GLU A 1 269 ? 11.375 14.946 3.842 1.00 96.94 269 GLU A CA 1
ATOM 2027 C C . GLU A 1 269 ? 12.238 13.829 4.420 1.00 96.94 269 GLU A C 1
ATOM 2029 O O . GLU A 1 269 ? 13.443 13.775 4.179 1.00 96.94 269 GLU A O 1
ATOM 2034 N N . ARG A 1 270 ? 11.601 12.861 5.090 1.00 95.31 270 ARG A N 1
ATOM 2035 C CA . ARG A 1 270 ? 12.289 11.707 5.684 1.00 95.31 270 ARG A CA 1
ATOM 2036 C C . ARG A 1 270 ? 13.148 10.961 4.662 1.00 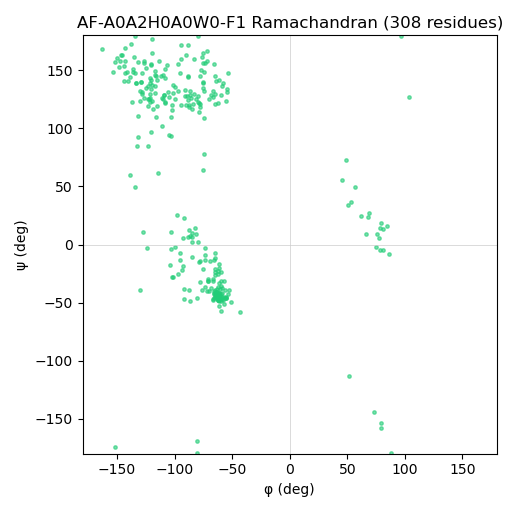95.31 270 ARG A C 1
ATOM 2038 O O . ARG A 1 270 ? 14.270 10.569 4.983 1.00 95.31 270 ARG A O 1
ATOM 2045 N N . PHE A 1 271 ? 12.641 10.747 3.446 1.00 95.69 271 PHE A N 1
ATOM 2046 C CA . PHE A 1 271 ? 13.406 10.094 2.384 1.00 95.69 271 PHE A CA 1
ATOM 2047 C C . PHE A 1 271 ? 14.587 10.955 1.925 1.00 95.69 271 PHE A C 1
ATOM 2049 O O . PHE A 1 271 ? 15.701 10.441 1.796 1.00 95.69 271 PHE A O 1
ATOM 2056 N N . LEU A 1 272 ? 14.354 12.245 1.673 1.00 97.12 272 LEU A N 1
ATOM 2057 C CA . LEU A 1 272 ? 15.382 13.167 1.186 1.00 97.12 272 LEU A CA 1
ATOM 2058 C C . LEU A 1 272 ? 16.527 13.305 2.198 1.00 97.12 272 LEU A C 1
ATOM 2060 O O . LEU A 1 272 ? 17.692 13.142 1.827 1.00 97.12 272 LEU A O 1
ATOM 2064 N N . THR A 1 273 ? 16.204 13.494 3.481 1.00 97.00 273 THR A N 1
ATOM 2065 C CA . THR A 1 273 ? 17.178 13.559 4.577 1.00 97.00 273 THR A CA 1
ATOM 2066 C C . THR A 1 273 ? 17.965 12.257 4.709 1.00 97.00 273 THR A C 1
ATOM 2068 O O . THR A 1 273 ? 19.193 12.288 4.737 1.00 97.00 273 THR A O 1
ATOM 2071 N N . ALA A 1 274 ? 17.290 11.100 4.733 1.00 96.62 274 ALA A N 1
ATOM 2072 C CA . ALA A 1 274 ? 17.954 9.803 4.896 1.00 96.62 274 ALA A CA 1
ATOM 2073 C C . ALA A 1 274 ? 18.934 9.470 3.755 1.00 96.62 274 ALA A C 1
ATOM 2075 O O . ALA A 1 274 ? 19.881 8.713 3.959 1.00 96.62 274 ALA A O 1
ATOM 2076 N N . ASN A 1 275 ? 18.720 10.039 2.564 1.00 96.88 275 ASN A N 1
ATOM 2077 C CA . ASN A 1 275 ? 19.572 9.837 1.391 1.00 96.88 275 ASN A CA 1
ATOM 2078 C C . ASN A 1 275 ? 20.503 11.026 1.102 1.00 96.88 275 ASN A C 1
ATOM 2080 O O . ASN A 1 275 ? 21.139 11.048 0.050 1.00 96.88 275 ASN A O 1
ATOM 2084 N N . ASN A 1 276 ? 20.617 11.991 2.023 1.00 97.19 276 ASN A N 1
ATOM 2085 C CA . ASN A 1 276 ? 21.463 13.181 1.883 1.00 97.19 276 ASN A CA 1
ATOM 2086 C C . ASN A 1 276 ? 21.206 13.972 0.583 1.00 97.19 276 ASN A C 1
ATOM 2088 O O . ASN A 1 276 ? 22.140 14.498 -0.024 1.00 97.19 276 ASN A O 1
ATOM 2092 N N . ILE A 1 277 ? 19.949 14.046 0.138 1.00 97.19 277 ILE A N 1
ATOM 2093 C CA . ILE A 1 277 ? 19.550 14.827 -1.039 1.00 97.19 277 ILE A CA 1
ATOM 2094 C C . ILE A 1 277 ? 19.250 16.258 -0.568 1.00 97.19 277 ILE A C 1
ATOM 2096 O O . ILE A 1 277 ? 18.345 16.416 0.245 1.00 97.19 277 ILE A O 1
ATOM 2100 N N . PRO A 1 278 ? 19.960 17.306 -1.032 1.00 97.50 278 PRO A N 1
ATOM 2101 C CA . PRO A 1 278 ? 19.678 18.684 -0.623 1.00 97.50 278 PRO A CA 1
ATOM 2102 C C . PRO A 1 278 ? 18.316 19.173 -1.131 1.00 97.50 278 PRO A C 1
ATOM 2104 O O . PRO A 1 278 ? 18.023 19.054 -2.321 1.00 97.50 278 PRO A O 1
ATOM 2107 N N . TYR A 1 279 ? 17.516 19.779 -0.253 1.00 98.06 279 TYR A N 1
ATOM 2108 C CA . TYR A 1 279 ? 16.200 20.333 -0.583 1.00 98.06 279 TYR A CA 1
ATOM 2109 C C . TYR A 1 279 ? 15.917 21.627 0.189 1.00 98.06 279 TYR A C 1
ATOM 2111 O O . TYR A 1 279 ? 16.498 21.886 1.244 1.00 98.06 279 TYR A O 1
ATOM 2119 N N . LEU A 1 280 ? 14.998 22.429 -0.344 1.00 98.31 280 LEU A N 1
ATOM 2120 C CA . LEU A 1 280 ? 14.294 23.493 0.367 1.00 98.31 280 LEU A CA 1
ATOM 2121 C C . LEU A 1 280 ? 12.809 23.137 0.467 1.00 98.31 280 LEU A C 1
ATOM 2123 O O . LEU A 1 280 ? 12.302 22.340 -0.325 1.00 98.31 280 LEU A O 1
ATOM 2127 N N . VAL A 1 281 ? 12.122 23.739 1.439 1.00 98.25 281 VAL A N 1
ATOM 2128 C CA . VAL A 1 281 ? 10.692 23.518 1.685 1.00 98.25 281 VAL A CA 1
ATOM 2129 C C . VAL A 1 281 ? 9.938 24.840 1.617 1.00 98.25 281 VAL A C 1
ATOM 2131 O O . VAL A 1 281 ? 10.379 25.843 2.179 1.00 98.25 281 VAL A O 1
ATOM 2134 N N . SER A 1 282 ? 8.783 24.834 0.958 1.00 97.94 282 SER A N 1
ATOM 2135 C CA . SER A 1 282 ? 7.801 25.917 1.009 1.00 97.94 282 SER A CA 1
ATOM 2136 C C . SER A 1 282 ? 6.463 25.384 1.511 1.00 97.94 282 SER A C 1
ATOM 2138 O O . SER A 1 282 ? 6.034 24.303 1.108 1.00 97.94 282 SER A O 1
ATOM 2140 N N . TYR A 1 283 ? 5.810 26.159 2.374 1.00 98.06 283 TYR A N 1
ATOM 2141 C CA . TYR A 1 283 ? 4.460 25.893 2.855 1.00 98.06 283 TYR A CA 1
ATOM 2142 C C . TYR A 1 283 ? 3.549 27.029 2.414 1.00 98.06 283 TYR A C 1
ATOM 2144 O O . TYR A 1 283 ? 3.859 28.203 2.637 1.00 98.06 283 TYR A O 1
ATOM 2152 N N . THR A 1 284 ? 2.409 26.691 1.824 1.00 97.69 284 THR A N 1
ATOM 2153 C CA . THR A 1 284 ? 1.379 27.672 1.478 1.00 97.69 284 THR A CA 1
ATOM 2154 C C . THR A 1 284 ? 0.027 27.229 2.001 1.00 97.69 284 THR A C 1
ATOM 2156 O O . THR A 1 284 ? -0.333 26.059 1.883 1.00 97.69 284 THR A O 1
ATOM 2159 N N . HIS A 1 285 ? -0.732 28.192 2.516 1.00 96.75 285 HIS A N 1
ATOM 2160 C CA . HIS A 1 285 ? -2.122 28.028 2.913 1.00 96.75 285 HIS A CA 1
ATOM 2161 C C . HIS A 1 285 ? -2.948 29.018 2.096 1.00 96.75 285 HIS A C 1
ATOM 2163 O O . HIS A 1 285 ? -3.001 30.204 2.421 1.00 96.75 285 HIS A O 1
ATOM 2169 N N . SER A 1 286 ? -3.528 28.553 0.995 1.00 95.56 286 SER A N 1
ATOM 2170 C CA . SER A 1 286 ? -4.305 29.380 0.067 1.00 95.56 286 SER A CA 1
ATOM 2171 C C . SER A 1 286 ? -5.734 28.863 -0.054 1.00 95.56 286 SER A C 1
ATOM 2173 O O . SER A 1 286 ? -5.995 27.686 0.174 1.00 95.56 286 SER A O 1
ATOM 2175 N N . GLY A 1 287 ? -6.674 29.744 -0.399 1.00 96.19 287 GLY A N 1
ATOM 2176 C CA . GLY A 1 287 ? -8.045 29.322 -0.685 1.00 96.19 287 GLY A CA 1
ATOM 2177 C C . GLY A 1 287 ? -8.108 28.425 -1.925 1.00 96.19 287 GLY A C 1
ATOM 2178 O O . GLY A 1 287 ? -7.379 28.652 -2.893 1.00 96.19 287 GLY A O 1
ATOM 2179 N N . SER A 1 288 ? -9.005 27.438 -1.913 1.00 96.56 288 SER A N 1
ATOM 2180 C CA . SER A 1 288 ? -9.321 26.561 -3.050 1.00 96.56 288 SER A CA 1
ATOM 2181 C C . SER A 1 288 ? -9.782 27.337 -4.286 1.00 96.56 288 SER A C 1
ATOM 2183 O O . SER A 1 288 ? -9.534 26.930 -5.420 1.00 96.56 288 SER A O 1
ATOM 2185 N N . HIS A 1 289 ? -10.436 28.477 -4.059 1.00 97.12 289 HIS A N 1
ATOM 2186 C CA . HIS A 1 289 ? -10.876 29.444 -5.060 1.00 97.12 289 HIS A CA 1
ATOM 2187 C C . HIS A 1 289 ? -10.945 30.853 -4.448 1.00 97.12 289 HIS A C 1
ATOM 2189 O O . HIS A 1 289 ? -10.515 31.077 -3.317 1.00 97.12 289 HIS A O 1
ATOM 2195 N N . ALA A 1 290 ? -11.454 31.830 -5.206 1.00 96.75 290 ALA A N 1
ATOM 2196 C CA . ALA A 1 290 ? -11.549 33.223 -4.769 1.00 96.75 290 ALA A CA 1
ATOM 2197 C C . ALA A 1 290 ? -12.327 33.365 -3.446 1.00 96.75 290 ALA A C 1
ATOM 2199 O O . ALA A 1 290 ? -13.494 32.991 -3.364 1.00 96.75 290 ALA A O 1
ATOM 2200 N N . SER A 1 291 ? -11.698 33.962 -2.430 1.00 95.31 291 SER A N 1
ATOM 2201 C CA . SER A 1 291 ? -12.195 33.970 -1.044 1.00 95.31 291 SER A CA 1
ATOM 2202 C C . SER A 1 291 ? -13.517 34.709 -0.824 1.00 95.31 291 SER A C 1
ATOM 2204 O O . SER A 1 291 ? -14.196 34.460 0.167 1.00 95.31 291 SER A O 1
ATOM 2206 N N . TYR A 1 292 ? -13.900 35.614 -1.727 1.00 95.06 292 TYR A N 1
ATOM 2207 C CA . TYR A 1 292 ? -15.192 36.302 -1.658 1.00 95.06 292 TYR A CA 1
ATOM 2208 C C . TYR A 1 292 ? -16.365 35.431 -2.137 1.00 95.06 292 TYR A C 1
ATOM 2210 O O . TYR A 1 292 ? -17.518 35.803 -1.922 1.00 95.06 292 TYR A O 1
ATOM 2218 N N . TYR A 1 293 ? -16.102 34.311 -2.820 1.00 96.75 293 TYR A N 1
ATOM 2219 C CA . TYR A 1 293 ? -17.142 33.402 -3.292 1.00 96.75 293 TYR A CA 1
ATOM 2220 C C . TYR A 1 293 ? -17.419 32.317 -2.233 1.00 96.75 293 TYR A C 1
ATOM 2222 O O . TYR A 1 293 ? -16.464 31.723 -1.725 1.00 96.75 293 TYR A O 1
ATOM 2230 N N . PRO A 1 294 ? -18.693 32.027 -1.892 1.00 96.75 294 PRO A N 1
ATOM 2231 C CA . PRO A 1 294 ? -19.036 31.069 -0.839 1.00 96.75 294 PRO A CA 1
ATOM 2232 C C . PRO A 1 294 ? -18.400 29.681 -1.014 1.00 96.75 294 PRO A C 1
ATOM 2234 O O . PRO A 1 294 ? -18.228 29.202 -2.135 1.00 96.75 294 PRO A O 1
ATOM 2237 N N . GLY A 1 295 ? -18.091 29.021 0.108 1.00 96.00 295 GLY A N 1
ATOM 2238 C CA . GLY A 1 295 ? -17.560 27.651 0.138 1.00 96.00 295 GLY A CA 1
ATOM 2239 C C . GLY A 1 295 ? -16.066 27.521 -0.173 1.00 96.00 295 GLY A C 1
ATOM 2240 O O . GLY A 1 295 ? -15.632 26.445 -0.567 1.00 96.00 295 GLY A O 1
ATOM 2241 N N . ALA A 1 296 ? -15.288 28.605 -0.072 1.00 96.06 296 ALA A N 1
ATOM 2242 C CA . ALA A 1 296 ? -13.833 28.537 -0.200 1.00 96.06 296 ALA A CA 1
ATOM 2243 C C . ALA A 1 296 ? -13.222 27.822 1.012 1.00 96.06 296 ALA A C 1
ATOM 2245 O O . ALA A 1 296 ? -13.430 28.248 2.147 1.00 96.06 296 ALA A O 1
ATOM 2246 N N . GLU A 1 297 ? -12.434 26.782 0.751 1.00 95.62 297 GLU A N 1
ATOM 2247 C CA . GLU A 1 297 ? -11.730 26.001 1.770 1.00 95.62 297 GLU A CA 1
ATOM 2248 C C . GLU A 1 297 ? -10.228 26.282 1.711 1.00 95.62 297 GLU A C 1
ATOM 2250 O O . GLU A 1 297 ? -9.678 26.601 0.653 1.00 95.62 297 GLU A O 1
ATOM 2255 N N . MET A 1 298 ? -9.537 26.163 2.842 1.00 95.50 298 MET A N 1
ATOM 2256 C CA . MET A 1 298 ? -8.085 26.348 2.888 1.00 95.50 298 MET A CA 1
ATOM 2257 C C . MET A 1 298 ? -7.359 25.090 2.408 1.00 95.50 298 MET A C 1
ATOM 2259 O O . MET A 1 298 ? -7.566 23.999 2.931 1.00 95.50 298 MET A O 1
ATOM 2263 N N . MET A 1 299 ? -6.442 25.253 1.458 1.00 96.94 299 MET A N 1
ATOM 2264 C CA . MET A 1 299 ? -5.548 24.201 0.982 1.00 96.94 299 MET A CA 1
ATOM 2265 C C . MET A 1 299 ? -4.162 24.383 1.592 1.00 96.94 299 MET A C 1
ATOM 2267 O O . MET A 1 299 ? -3.513 25.407 1.374 1.00 96.94 299 MET A O 1
ATOM 2271 N N . ALA A 1 300 ? -3.698 23.379 2.334 1.00 97.50 300 ALA A N 1
ATOM 2272 C CA . ALA A 1 300 ? -2.320 23.300 2.803 1.00 97.50 300 ALA A CA 1
ATOM 2273 C C . ALA A 1 300 ? -1.470 22.551 1.769 1.00 97.50 300 ALA A C 1
ATOM 2275 O O . ALA A 1 300 ? -1.733 21.387 1.468 1.00 97.50 300 ALA A O 1
ATOM 2276 N N . ILE A 1 301 ? -0.445 23.211 1.231 1.00 98.06 301 ILE A N 1
ATOM 2277 C CA . ILE A 1 301 ? 0.498 22.619 0.276 1.00 98.06 301 ILE A CA 1
ATOM 2278 C C . ILE A 1 301 ? 1.903 22.719 0.864 1.00 98.06 301 ILE A C 1
ATOM 2280 O O . ILE A 1 301 ? 2.357 23.813 1.202 1.00 98.06 301 ILE A O 1
ATOM 2284 N N . LYS A 1 302 ? 2.589 21.575 0.937 1.00 98.44 302 LYS A N 1
ATOM 2285 C CA . LYS A 1 302 ? 4.027 21.471 1.199 1.00 98.44 302 LYS A CA 1
ATOM 2286 C C . LYS A 1 302 ? 4.736 21.126 -0.106 1.00 98.44 302 LYS A C 1
ATOM 2288 O O . LYS A 1 302 ? 4.371 20.152 -0.764 1.00 98.44 302 LYS A O 1
ATOM 2293 N N . LEU A 1 303 ? 5.740 21.914 -0.473 1.00 98.19 303 LEU A N 1
ATOM 2294 C CA . LEU A 1 303 ? 6.534 21.725 -1.684 1.00 98.19 303 LEU A CA 1
ATOM 2295 C C . LEU A 1 303 ? 8.011 21.553 -1.334 1.00 98.19 303 LEU A C 1
ATOM 2297 O O . LEU A 1 303 ? 8.585 22.398 -0.649 1.00 98.19 303 LEU A O 1
ATOM 2301 N N . PHE A 1 304 ? 8.619 20.501 -1.880 1.00 98.12 304 PHE A N 1
ATOM 2302 C CA . PHE A 1 304 ? 10.063 20.279 -1.885 1.00 98.12 304 PHE A CA 1
ATOM 2303 C C . PHE A 1 304 ? 10.648 20.647 -3.240 1.00 98.12 304 PHE A C 1
ATOM 2305 O O . PHE A 1 304 ? 10.078 20.283 -4.269 1.00 98.12 304 PHE A O 1
ATOM 2312 N N . PHE A 1 305 ? 11.792 21.325 -3.247 1.00 97.75 305 PHE A N 1
ATOM 2313 C CA . PHE A 1 305 ? 12.487 21.693 -4.481 1.00 97.75 305 PHE A CA 1
ATOM 2314 C C . PHE A 1 305 ? 14.001 21.778 -4.280 1.00 97.75 305 PHE A C 1
ATOM 2316 O O . PHE A 1 305 ? 14.493 21.888 -3.149 1.00 97.75 305 PHE A O 1
ATOM 2323 N N . SER A 1 306 ? 14.751 21.697 -5.379 1.00 97.12 306 SER A N 1
ATOM 2324 C CA . SER A 1 306 ? 16.208 21.753 -5.342 1.00 97.12 306 SER A CA 1
ATOM 2325 C C . SER A 1 306 ? 16.676 23.186 -5.074 1.00 97.12 306 SER A C 1
ATOM 2327 O O . SER A 1 306 ? 16.259 24.104 -5.783 1.00 97.12 306 SER A O 1
ATOM 2329 N N . PRO A 1 307 ? 17.613 23.414 -4.134 1.00 96.81 307 PRO A N 1
ATOM 2330 C CA . PRO A 1 307 ? 18.183 24.745 -3.924 1.00 96.81 307 PRO A CA 1
ATOM 2331 C C . PRO A 1 307 ? 18.944 25.279 -5.148 1.00 96.81 307 PRO A C 1
ATOM 2333 O O . PRO A 1 307 ? 19.132 26.488 -5.259 1.00 96.81 307 PRO A O 1
ATOM 2336 N N . SER A 1 308 ? 19.410 24.406 -6.049 1.00 96.25 308 SER A N 1
ATOM 2337 C CA . SER A 1 308 ? 20.237 24.791 -7.200 1.00 96.25 308 SER A CA 1
ATOM 2338 C C . SER A 1 308 ? 19.486 24.851 -8.527 1.00 96.25 308 SER A C 1
ATOM 2340 O O . SER A 1 308 ? 19.905 25.594 -9.412 1.00 96.25 308 SER A O 1
ATOM 2342 N N . SER A 1 309 ? 18.416 24.069 -8.692 1.00 95.75 309 SER A N 1
ATOM 2343 C CA . SER A 1 309 ? 17.726 23.916 -9.985 1.00 95.75 309 SER A CA 1
ATOM 2344 C C . SER A 1 309 ? 16.232 24.245 -9.969 1.00 95.75 309 SER A C 1
ATOM 2346 O O . SER A 1 309 ? 15.628 24.284 -11.040 1.00 95.75 309 SER A O 1
ATOM 2348 N N . GLY A 1 310 ? 15.675 24.570 -8.796 1.00 92.12 310 GLY A N 1
ATOM 2349 C CA . GLY A 1 310 ? 14.233 24.742 -8.604 1.00 92.12 310 GLY A CA 1
ATOM 2350 C C . GLY A 1 310 ? 13.496 23.414 -8.543 1.00 92.12 310 GLY A C 1
ATOM 2351 O O . GLY A 1 310 ? 12.280 23.443 -8.810 1.00 92.12 310 GLY A O 1
#

Mean predicted aligned error: 3.52 Å

Nearest PDB structures (foldseek):
  3nta-assembly1_A  TM=9.854E-01  e=7.793E-39  Shewanella loihica PV-4
  3ntd-assembly1_B  TM=9.847E-01  e=9.244E-39  Shewanella loihica PV-4
  6pfz-assembly2_A  TM=9.786E-01  e=6.341E-31  Archaeoglobus fulgidus DSM 4304
  6pfz-assembly2_B  TM=9.773E-01  e=5.659E-31  Archaeoglobus fulgidus DSM 4304
  6pfz-assembly1_C  TM=9.777E-01  e=5.346E-31  Archaeoglobus fulgidus DSM 4304